Protein AF-Q5WF00-F1 (afdb_monomer_lite)

Structure (mmCIF, N/CA/C/O backbone):
data_AF-Q5WF00-F1
#
_entry.id   AF-Q5WF00-F1
#
loop_
_atom_site.group_PDB
_atom_site.id
_atom_site.type_symbol
_atom_site.label_atom_id
_atom_site.label_alt_id
_atom_site.label_comp_id
_atom_site.label_asym_id
_atom_site.label_entity_id
_atom_site.label_seq_id
_atom_site.pdbx_PDB_ins_code
_atom_site.Cartn_x
_atom_site.Cartn_y
_atom_site.Cartn_z
_atom_site.occupancy
_atom_site.B_iso_or_equiv
_atom_site.auth_seq_id
_atom_site.auth_comp_id
_atom_site.auth_asym_id
_atom_site.auth_atom_id
_atom_site.pdbx_PDB_model_num
ATOM 1 N N . MET A 1 1 ? -43.353 38.497 5.291 1.00 38.28 1 MET A N 1
ATOM 2 C CA . MET A 1 1 ? -43.151 37.949 3.933 1.00 38.28 1 MET A CA 1
ATOM 3 C C . MET A 1 1 ? -41.838 37.177 3.948 1.00 38.28 1 MET A C 1
ATOM 5 O O . MET A 1 1 ? -40.798 37.797 3.818 1.00 38.28 1 MET A O 1
ATOM 9 N N . ASN A 1 2 ? -41.862 35.866 4.212 1.00 37.59 2 ASN A N 1
ATOM 10 C CA . ASN A 1 2 ? -40.640 35.054 4.312 1.00 37.59 2 ASN A CA 1
ATOM 11 C C . ASN A 1 2 ? -40.532 34.157 3.077 1.00 37.59 2 ASN A C 1
ATOM 13 O O . ASN A 1 2 ? -41.247 33.160 2.964 1.00 37.59 2 ASN A O 1
ATOM 17 N N . ALA A 1 3 ? -39.671 34.548 2.138 1.00 40.25 3 ALA A N 1
ATOM 18 C CA . ALA A 1 3 ? -39.330 33.752 0.969 1.00 40.25 3 ALA A CA 1
ATOM 19 C C . ALA A 1 3 ? -38.377 32.618 1.381 1.00 40.25 3 ALA A C 1
ATOM 21 O O . ALA A 1 3 ? -37.304 32.854 1.931 1.00 40.25 3 ALA A O 1
ATOM 22 N N . LYS A 1 4 ? -38.794 31.375 1.131 1.00 39.66 4 LYS A N 1
ATOM 23 C CA . LYS A 1 4 ? -37.969 30.171 1.274 1.00 39.66 4 LYS A CA 1
ATOM 24 C C . LYS A 1 4 ? -36.946 30.138 0.133 1.00 39.66 4 LYS A C 1
ATOM 26 O O . LYS A 1 4 ? -37.348 29.969 -1.017 1.00 39.66 4 LYS A O 1
ATOM 31 N N . HIS A 1 5 ? -35.651 30.241 0.430 1.00 45.66 5 HIS A N 1
ATOM 32 C CA . HIS A 1 5 ? -34.614 29.895 -0.544 1.00 45.66 5 HIS A CA 1
ATOM 33 C C . HIS A 1 5 ? -34.439 28.375 -0.606 1.00 45.66 5 HIS A C 1
ATOM 35 O O . HIS A 1 5 ? -34.170 27.707 0.389 1.00 45.66 5 HIS A O 1
ATOM 41 N N . ARG A 1 6 ? -34.666 27.837 -1.805 1.00 36.66 6 ARG A N 1
ATOM 42 C CA . ARG A 1 6 ? -34.538 26.430 -2.182 1.00 36.66 6 ARG A CA 1
ATOM 43 C C . ARG A 1 6 ? -33.113 26.244 -2.712 1.00 36.66 6 ARG A C 1
ATOM 45 O O . ARG A 1 6 ? -32.780 26.839 -3.730 1.00 36.66 6 ARG A O 1
ATOM 52 N N . VAL A 1 7 ? -32.278 25.464 -2.028 1.00 39.56 7 VAL A N 1
ATOM 53 C CA . VAL A 1 7 ? -30.939 25.102 -2.523 1.00 39.56 7 VAL A CA 1
ATOM 54 C C . VAL A 1 7 ? -31.109 24.006 -3.575 1.00 39.56 7 VAL A C 1
ATOM 56 O O . VAL A 1 7 ? -31.553 22.904 -3.262 1.00 39.56 7 VAL A O 1
ATOM 59 N N . THR A 1 8 ? -30.825 24.324 -4.834 1.00 38.16 8 THR A N 1
ATOM 60 C CA . THR A 1 8 ? -30.781 23.368 -5.947 1.00 38.16 8 THR A CA 1
ATOM 61 C C . THR A 1 8 ? -29.391 22.743 -6.029 1.00 38.16 8 THR A C 1
ATOM 63 O O . THR A 1 8 ? -28.413 23.443 -6.281 1.00 38.16 8 THR A O 1
ATOM 66 N N . SER A 1 9 ? -29.296 21.429 -5.824 1.00 40.06 9 SER A N 1
ATOM 67 C CA . SER A 1 9 ? -28.092 20.639 -6.095 1.00 40.06 9 SER A CA 1
ATOM 68 C C . SER A 1 9 ? -27.953 20.403 -7.602 1.00 40.06 9 SER A C 1
ATOM 70 O O . SER A 1 9 ? -28.834 19.786 -8.203 1.00 40.06 9 SER A O 1
ATOM 72 N N . HIS A 1 10 ? -26.858 20.861 -8.207 1.00 42.59 10 HIS A N 1
ATOM 73 C CA . HIS A 1 10 ? -26.455 20.460 -9.556 1.00 42.59 10 HIS A CA 1
ATOM 74 C C . HIS A 1 10 ? -25.395 19.358 -9.440 1.00 42.59 10 HIS A C 1
ATOM 76 O O . HIS A 1 10 ? -24.399 19.539 -8.745 1.00 42.59 10 HIS A O 1
ATOM 82 N N . CYS A 1 11 ? -25.622 18.218 -10.091 1.00 45.84 11 CYS A N 1
ATOM 83 C CA . CYS A 1 11 ? -24.620 17.166 -10.241 1.00 45.84 11 CYS A CA 1
ATOM 84 C C . CYS A 1 11 ? -24.086 17.209 -11.672 1.00 45.84 11 CYS A C 1
ATOM 86 O O . CYS A 1 11 ? -24.867 17.180 -12.624 1.00 45.84 11 CYS A O 1
ATOM 88 N N . ASP A 1 12 ? -22.765 17.280 -11.808 1.00 50.88 12 ASP A N 1
ATOM 89 C CA . ASP A 1 12 ? -22.088 17.103 -13.088 1.00 50.88 12 ASP A CA 1
ATOM 90 C C . ASP A 1 12 ? -21.779 15.610 -13.274 1.00 50.88 12 ASP A C 1
ATOM 92 O O . ASP A 1 12 ? -20.971 15.017 -12.545 1.00 50.88 12 ASP A O 1
ATOM 96 N N . HIS A 1 13 ? -22.471 14.994 -14.233 1.00 52.62 13 HIS A N 1
ATOM 97 C CA . HIS A 1 13 ? -22.363 13.569 -14.535 1.00 52.62 13 HIS A CA 1
ATOM 98 C C . HIS A 1 13 ? -21.037 13.184 -15.211 1.00 52.62 13 HIS A C 1
ATOM 100 O O . HIS A 1 13 ? -20.658 12.015 -15.139 1.00 52.62 13 HIS A O 1
ATOM 106 N N . GLU A 1 14 ? -20.302 14.127 -15.808 1.00 39.41 14 GLU A N 1
ATOM 107 C CA . GLU A 1 14 ? -19.004 13.859 -16.441 1.00 39.41 14 GLU A CA 1
ATOM 108 C C . GLU A 1 14 ? -17.848 13.932 -15.433 1.00 39.41 14 GLU A C 1
ATOM 110 O O . GLU A 1 14 ? -16.877 13.175 -15.529 1.00 39.41 14 GLU A O 1
ATOM 115 N N . LEU A 1 15 ? -17.970 14.779 -14.405 1.00 46.31 15 LEU A N 1
ATOM 116 C CA . LEU A 1 15 ? -16.941 14.950 -13.370 1.00 46.31 15 LEU A CA 1
ATOM 117 C C . LEU A 1 15 ? -17.161 14.078 -12.123 1.00 46.31 15 LEU A C 1
ATOM 119 O O . LEU A 1 15 ? -16.210 13.817 -11.378 1.00 46.31 15 LEU A O 1
ATOM 123 N N . GLY A 1 16 ? -18.376 13.563 -11.908 1.00 34.16 16 GLY A N 1
ATOM 124 C CA . GLY A 1 16 ? -18.702 12.703 -10.763 1.00 34.16 16 GLY A CA 1
ATOM 125 C C . GLY A 1 16 ? -18.569 13.423 -9.418 1.00 34.16 16 GLY A C 1
ATOM 126 O O . GLY A 1 16 ? -18.180 12.808 -8.426 1.00 34.16 16 GLY A O 1
ATOM 127 N N . ILE A 1 17 ? -18.850 14.728 -9.403 1.00 40.16 17 ILE A N 1
ATOM 128 C CA . ILE A 1 17 ? -18.830 15.585 -8.217 1.00 40.16 17 ILE A CA 1
ATOM 129 C C . ILE A 1 17 ? -20.253 16.114 -8.018 1.00 40.16 17 ILE A C 1
ATOM 131 O O . ILE A 1 17 ? -20.788 16.810 -8.878 1.00 40.16 17 ILE A O 1
ATOM 135 N N . CYS A 1 18 ? -20.861 15.803 -6.873 1.00 41.47 18 CYS A N 1
ATOM 136 C CA . CYS A 1 18 ? -21.992 16.569 -6.353 1.00 41.47 18 CYS A CA 1
ATOM 137 C C . CYS A 1 18 ? -21.452 17.383 -5.169 1.00 41.47 18 CYS A C 1
ATOM 139 O O . CYS A 1 18 ? -21.035 16.820 -4.158 1.00 41.47 18 CYS A O 1
ATOM 141 N N . GLY A 1 19 ? -21.399 18.704 -5.327 1.00 39.69 19 GLY A N 1
ATOM 142 C CA . GLY A 1 19 ? -20.863 19.647 -4.346 1.00 39.69 19 GLY A CA 1
ATOM 143 C C . GLY A 1 19 ? -21.613 20.976 -4.411 1.00 39.69 19 GLY A C 1
ATOM 144 O O . GLY A 1 19 ? -22.168 21.337 -5.443 1.00 39.69 19 GLY A O 1
ATOM 145 N N . ILE A 1 20 ? -21.706 21.651 -3.271 1.00 38.12 20 ILE A N 1
ATOM 146 C CA . ILE A 1 20 ? -22.699 22.681 -2.947 1.00 38.12 20 ILE A CA 1
ATOM 147 C C . ILE A 1 20 ? -22.142 24.089 -3.260 1.00 38.12 20 ILE A C 1
ATOM 149 O O . ILE A 1 20 ? -21.043 24.400 -2.826 1.00 38.12 20 ILE A O 1
ATOM 153 N N . SER A 1 21 ? -22.942 24.895 -3.977 1.00 36.41 21 SER A N 1
ATOM 154 C CA . SER A 1 21 ? -22.893 26.347 -4.298 1.00 36.41 21 SER A CA 1
ATOM 155 C C . SER A 1 21 ? -21.585 27.029 -4.779 1.00 36.41 21 SER A C 1
ATOM 157 O O . SER A 1 21 ? -20.526 26.848 -4.188 1.00 36.41 21 SER A O 1
ATOM 159 N N . PRO A 1 22 ? -21.653 27.931 -5.783 1.00 34.84 22 PRO A N 1
ATOM 160 C CA . PRO A 1 22 ? -20.514 28.412 -6.571 1.00 34.84 22 PRO A CA 1
ATOM 161 C C . PRO A 1 22 ? -19.836 29.680 -6.007 1.00 34.84 22 PRO A C 1
ATOM 163 O O . PRO A 1 22 ? -19.493 30.585 -6.762 1.00 34.84 22 PRO A O 1
ATOM 166 N N . GLU A 1 23 ? -19.634 29.775 -4.691 1.00 40.41 23 GLU A N 1
ATOM 167 C CA . GLU A 1 23 ? -19.125 31.012 -4.057 1.00 40.41 23 GLU A CA 1
ATOM 168 C C . GLU A 1 23 ? -17.646 30.955 -3.622 1.00 40.41 23 GLU A C 1
ATOM 170 O O . GLU A 1 23 ? -17.120 31.928 -3.094 1.00 40.41 23 GLU A O 1
ATOM 175 N N . ALA A 1 24 ? -16.934 29.864 -3.919 1.00 41.00 24 ALA A N 1
ATOM 176 C CA . ALA A 1 24 ? -15.486 29.748 -3.722 1.00 41.00 24 ALA A CA 1
ATOM 177 C C . ALA A 1 24 ? -14.826 29.244 -5.013 1.00 41.00 24 ALA A C 1
ATOM 179 O O . ALA A 1 24 ? -14.519 28.063 -5.148 1.00 41.00 24 ALA A O 1
ATOM 180 N N . ASN A 1 25 ? -14.680 30.129 -6.001 1.00 38.00 25 ASN A N 1
ATOM 181 C CA . ASN A 1 25 ? -14.088 29.801 -7.297 1.00 38.00 25 ASN A CA 1
ATOM 182 C C . ASN A 1 25 ? -12.890 30.725 -7.575 1.00 38.00 25 ASN A C 1
ATOM 184 O O . ASN A 1 25 ? -12.950 31.613 -8.423 1.00 38.00 25 ASN A O 1
ATOM 188 N N . GLU A 1 26 ? -11.786 30.513 -6.852 1.00 44.06 26 GLU A N 1
ATOM 189 C CA . GLU A 1 26 ? -10.476 30.691 -7.482 1.00 44.06 26 GLU A CA 1
ATOM 190 C C . GLU A 1 26 ? -10.370 29.582 -8.535 1.00 44.06 26 GLU A C 1
ATOM 192 O O . GLU A 1 26 ? -10.461 28.398 -8.211 1.00 44.06 26 GLU A O 1
ATOM 197 N N . ALA A 1 27 ? -10.322 29.969 -9.811 1.00 47.03 27 ALA A N 1
ATOM 198 C CA . ALA A 1 27 ? -10.465 29.057 -10.939 1.00 47.03 27 ALA A CA 1
ATOM 199 C C . ALA A 1 27 ? -9.413 27.934 -10.890 1.00 47.03 27 ALA A C 1
ATOM 201 O O . ALA A 1 27 ? -8.232 28.157 -11.154 1.00 47.03 27 ALA A O 1
ATOM 202 N N . LEU A 1 28 ? -9.851 26.715 -10.570 1.00 52.88 28 LEU A N 1
ATOM 203 C CA . LEU A 1 28 ? -9.009 25.524 -10.633 1.00 52.88 28 LEU A CA 1
ATOM 204 C C . LEU A 1 28 ? -8.579 25.280 -12.092 1.00 52.88 28 LEU A C 1
ATOM 206 O O . LEU A 1 28 ? -9.412 25.395 -12.998 1.00 52.88 28 LEU A O 1
ATOM 210 N N . PRO A 1 29 ? -7.310 24.928 -12.361 1.00 50.25 29 PRO A N 1
ATOM 211 C CA . PRO A 1 29 ? -6.845 24.714 -13.726 1.00 50.25 29 PRO A CA 1
ATOM 212 C C . PRO A 1 29 ? -7.574 23.524 -14.374 1.00 50.25 29 PRO A C 1
ATOM 214 O O . PRO A 1 29 ? -7.708 22.455 -13.778 1.00 50.25 29 PRO A O 1
ATOM 217 N N . ALA A 1 30 ? -8.032 23.697 -15.623 1.00 67.88 30 ALA A N 1
ATOM 218 C CA . ALA A 1 30 ? -8.804 22.689 -16.368 1.00 67.88 30 ALA A CA 1
ATOM 219 C C . ALA A 1 30 ? -8.049 21.356 -16.561 1.00 67.88 30 ALA A C 1
ATOM 221 O O . ALA A 1 30 ? -8.656 20.293 -16.714 1.00 67.88 30 ALA A O 1
ATOM 222 N N . LYS A 1 31 ? -6.713 21.402 -16.518 1.00 84.56 31 LYS A N 1
ATOM 223 C CA . LYS A 1 31 ? -5.824 20.243 -16.475 1.00 84.56 31 LYS A CA 1
ATOM 224 C C . LYS A 1 31 ? -5.004 20.311 -15.190 1.00 84.56 31 LYS A C 1
ATOM 226 O O . LYS A 1 31 ? -4.492 21.364 -14.828 1.00 84.56 31 LYS A O 1
ATOM 231 N N . LYS A 1 32 ? -4.887 19.175 -14.504 1.00 91.44 32 LYS A N 1
ATOM 232 C CA . LYS A 1 32 ? -4.069 19.074 -13.295 1.00 91.44 32 LYS A CA 1
ATOM 233 C C . LYS A 1 32 ? -2.585 19.154 -13.676 1.00 91.44 32 LYS A C 1
ATOM 235 O O . LYS A 1 32 ? -2.203 18.367 -14.540 1.00 91.44 32 LYS A O 1
ATOM 240 N N . PRO A 1 33 ? -1.790 20.043 -13.054 1.00 93.50 33 PRO A N 1
ATOM 241 C CA . PRO A 1 33 ? -0.404 20.302 -13.452 1.00 93.50 33 PRO A CA 1
ATOM 242 C C . PRO A 1 33 ? 0.573 19.164 -13.147 1.00 93.50 33 PRO A C 1
ATOM 244 O O . PRO A 1 33 ? 1.670 19.164 -13.696 1.00 93.50 33 PRO A O 1
ATOM 247 N N . LEU A 1 34 ? 0.210 18.230 -12.260 1.00 94.94 34 LEU A N 1
ATOM 248 C CA . LEU A 1 34 ? 1.096 17.155 -11.821 1.00 94.94 34 LEU A CA 1
ATOM 249 C C . LEU A 1 34 ? 0.530 15.753 -12.099 1.00 94.94 34 LEU A C 1
ATOM 251 O O . LEU A 1 34 ? -0.683 15.501 -12.055 1.00 94.94 34 LEU A O 1
ATOM 255 N N . GLU A 1 35 ? 1.432 14.795 -12.269 1.00 94.69 35 GLU A N 1
ATOM 256 C CA . GLU A 1 35 ? 1.141 13.365 -12.276 1.00 94.69 35 GLU A CA 1
ATOM 257 C C . GLU A 1 35 ? 2.054 12.639 -11.283 1.00 94.69 35 GLU A C 1
ATOM 259 O O . GLU A 1 35 ? 3.269 12.808 -11.287 1.00 94.69 35 GLU A O 1
ATOM 264 N N . ILE A 1 36 ? 1.457 11.835 -10.404 1.00 95.81 36 ILE A N 1
ATOM 265 C CA . ILE A 1 36 ? 2.165 11.056 -9.389 1.00 95.81 36 ILE A CA 1
ATOM 266 C C . ILE A 1 36 ? 2.024 9.578 -9.738 1.00 95.81 36 ILE A C 1
ATOM 268 O O . ILE A 1 36 ? 0.921 9.023 -9.719 1.00 95.81 36 ILE A O 1
ATOM 272 N N . TYR A 1 37 ? 3.147 8.928 -10.013 1.00 95.81 37 TYR A N 1
ATOM 273 C CA . TYR A 1 37 ? 3.236 7.486 -10.203 1.00 95.81 37 TYR A CA 1
ATOM 274 C C . TYR A 1 37 ? 3.536 6.838 -8.856 1.00 95.81 37 TYR A C 1
ATOM 276 O O . TYR A 1 37 ? 4.514 7.177 -8.195 1.00 95.81 37 TYR A O 1
ATOM 284 N N . THR A 1 38 ? 2.670 5.924 -8.430 1.00 95.56 38 THR A N 1
ATOM 285 C CA . THR A 1 38 ? 2.759 5.237 -7.138 1.00 95.56 38 THR A CA 1
ATOM 286 C C . THR A 1 38 ? 3.042 3.766 -7.369 1.00 95.56 38 THR A C 1
ATOM 288 O O . THR A 1 38 ? 2.192 3.017 -7.843 1.00 95.56 38 THR A O 1
ATOM 291 N N . PHE A 1 39 ? 4.265 3.365 -7.059 1.00 95.25 39 PHE A N 1
ATOM 292 C CA . PHE A 1 39 ? 4.762 2.014 -7.246 1.00 95.25 39 PHE A CA 1
ATOM 293 C C . PHE A 1 39 ? 4.550 1.221 -5.969 1.00 95.25 39 PHE A C 1
ATOM 295 O O . PHE A 1 39 ? 5.073 1.578 -4.909 1.00 95.25 39 PHE A O 1
ATOM 302 N N . ILE A 1 40 ? 3.768 0.151 -6.066 1.00 93.62 40 ILE A N 1
ATOM 303 C CA . ILE A 1 40 ? 3.382 -0.673 -4.924 1.00 93.62 40 ILE A CA 1
ATOM 304 C C . ILE A 1 40 ? 3.538 -2.163 -5.223 1.00 93.62 40 ILE A C 1
ATOM 306 O O . ILE A 1 40 ? 3.508 -2.597 -6.372 1.00 93.62 40 ILE A O 1
ATOM 310 N N . ASP A 1 41 ? 3.603 -2.954 -4.158 1.00 90.75 41 ASP A N 1
ATOM 311 C CA . ASP A 1 41 ? 3.301 -4.384 -4.183 1.00 90.75 41 ASP A CA 1
ATOM 312 C C . ASP A 1 41 ? 2.024 -4.596 -3.345 1.00 90.75 41 ASP A C 1
ATOM 314 O O . ASP A 1 41 ? 1.977 -4.138 -2.196 1.00 90.75 41 ASP A O 1
ATOM 318 N N . PRO A 1 42 ? 0.972 -5.256 -3.872 1.00 89.81 42 PRO A N 1
ATOM 319 C CA . PRO A 1 42 ? -0.270 -5.484 -3.130 1.00 89.81 42 PRO A CA 1
ATOM 320 C C . PRO A 1 42 ? -0.081 -6.308 -1.848 1.00 89.81 42 PRO A C 1
ATOM 322 O O . PRO A 1 42 ? -0.938 -6.254 -0.967 1.00 89.81 42 PRO A O 1
ATOM 325 N N . LEU A 1 43 ? 1.026 -7.046 -1.727 1.00 87.75 43 LEU A N 1
ATOM 326 C CA . LEU A 1 43 ? 1.393 -7.848 -0.557 1.00 87.75 43 LEU A CA 1
ATOM 327 C C . LEU A 1 43 ? 2.237 -7.071 0.454 1.00 87.75 43 LEU A C 1
ATOM 329 O O . LEU A 1 43 ? 2.481 -7.555 1.558 1.00 87.75 43 LEU A O 1
ATOM 333 N N . CYS A 1 44 ? 2.712 -5.878 0.098 1.00 87.19 44 CYS A N 1
ATOM 334 C CA . CYS A 1 44 ? 3.593 -5.101 0.950 1.00 87.19 44 CYS A CA 1
ATOM 335 C C . CYS A 1 44 ? 2.795 -4.367 2.035 1.00 87.19 44 CYS A C 1
ATOM 337 O O . CYS A 1 44 ? 2.040 -3.432 1.764 1.00 87.19 44 CYS A O 1
ATOM 339 N N . ALA A 1 45 ? 3.015 -4.750 3.294 1.00 87.06 45 ALA A N 1
ATOM 340 C CA . ALA A 1 45 ? 2.388 -4.104 4.444 1.00 87.06 45 ALA A CA 1
ATOM 341 C C . ALA A 1 45 ? 2.800 -2.623 4.602 1.00 87.06 45 ALA A C 1
ATOM 343 O O . ALA A 1 45 ? 2.004 -1.823 5.087 1.00 87.06 45 ALA A O 1
ATOM 344 N N . GLN A 1 46 ? 3.986 -2.222 4.122 1.00 87.31 46 GLN A N 1
ATOM 345 C CA . GLN A 1 46 ? 4.355 -0.800 4.043 1.00 87.31 46 GLN A CA 1
ATOM 346 C C . GLN A 1 46 ? 3.557 -0.056 2.959 1.00 87.31 46 GLN A C 1
ATOM 348 O O . GLN A 1 46 ? 3.210 1.104 3.122 1.00 87.31 46 GLN A O 1
ATOM 353 N N . CYS A 1 47 ? 3.188 -0.706 1.853 1.00 91.56 47 CYS A N 1
ATOM 354 C CA . CYS A 1 47 ? 2.285 -0.087 0.876 1.00 91.56 47 CYS A CA 1
ATOM 355 C C . CYS A 1 47 ? 0.865 0.059 1.448 1.00 91.56 47 CYS A C 1
ATOM 357 O O . CYS A 1 47 ? 0.166 1.025 1.147 1.00 91.56 47 CYS A O 1
ATOM 359 N N . TRP A 1 48 ? 0.429 -0.881 2.294 1.00 91.81 48 TRP A N 1
ATOM 360 C CA . TRP A 1 48 ? -0.828 -0.766 3.040 1.00 91.81 48 TRP A CA 1
ATOM 361 C C . TRP A 1 48 ? -0.803 0.381 4.058 1.00 91.81 48 TRP A C 1
ATOM 363 O O . TRP A 1 48 ? -1.771 1.135 4.150 1.00 91.81 48 TRP A O 1
ATOM 373 N N . SER A 1 49 ? 0.318 0.584 4.759 1.00 91.12 49 SER A N 1
ATOM 374 C CA . SER A 1 49 ? 0.469 1.674 5.731 1.00 91.12 49 SER A CA 1
ATOM 375 C C . SER A 1 49 ? 0.422 3.076 5.117 1.00 91.12 49 SER A C 1
ATOM 377 O O . SER A 1 49 ? 0.183 4.035 5.849 1.00 91.12 49 SER A O 1
ATOM 379 N N . MET A 1 50 ? 0.595 3.206 3.796 1.00 91.81 50 MET A N 1
ATOM 380 C CA . MET A 1 50 ? 0.509 4.480 3.068 1.00 91.81 50 MET A CA 1
ATOM 381 C C . MET A 1 50 ? -0.923 4.957 2.798 1.00 91.81 50 MET A C 1
ATOM 383 O O . MET A 1 50 ? -1.115 6.107 2.399 1.00 91.81 50 MET A O 1
ATOM 387 N N . GLU A 1 51 ? -1.938 4.118 3.023 1.00 94.25 51 GLU A N 1
ATOM 388 C CA . GLU A 1 51 ? -3.340 4.460 2.754 1.00 94.25 51 GLU A CA 1
ATOM 389 C C . GLU A 1 51 ? -3.816 5.777 3.406 1.00 94.25 51 GLU A C 1
ATOM 391 O O . GLU A 1 51 ? -4.481 6.548 2.705 1.00 94.25 51 GLU A O 1
ATOM 396 N N . PRO A 1 52 ? -3.488 6.097 4.679 1.00 94.94 52 PRO A N 1
ATOM 397 C CA . PRO A 1 52 ? -3.861 7.372 5.293 1.00 94.94 52 PRO A CA 1
ATOM 398 C C . PRO A 1 52 ? -3.217 8.577 4.598 1.00 94.94 52 PRO A C 1
ATOM 400 O O . PRO A 1 52 ? -3.897 9.567 4.332 1.00 94.94 52 PRO A O 1
ATOM 403 N N . ILE A 1 53 ? -1.922 8.483 4.270 1.00 94.56 53 ILE A N 1
ATOM 404 C CA . ILE A 1 53 ? -1.157 9.561 3.623 1.00 94.56 53 ILE A CA 1
ATOM 405 C C . ILE A 1 53 ? -1.722 9.834 2.230 1.00 94.56 53 ILE A C 1
ATOM 407 O O . ILE A 1 53 ? -2.026 10.978 1.905 1.00 94.56 53 ILE A O 1
ATOM 411 N N . LEU A 1 54 ? -1.936 8.785 1.431 1.00 94.94 54 LEU A N 1
ATOM 412 C CA . LEU A 1 54 ? -2.508 8.901 0.089 1.00 94.94 54 LEU A CA 1
ATOM 413 C C . LEU A 1 54 ? -3.918 9.501 0.106 1.00 94.94 54 LEU A C 1
ATOM 415 O O . LEU A 1 54 ? -4.247 10.327 -0.748 1.00 94.94 54 LEU A O 1
ATOM 419 N N . LYS A 1 55 ? -4.752 9.120 1.084 1.00 95.75 55 LYS A N 1
ATOM 420 C CA . LYS A 1 55 ? -6.089 9.709 1.251 1.00 95.75 55 LYS A CA 1
ATOM 421 C C . LYS A 1 55 ? -6.009 11.183 1.613 1.00 95.75 55 LYS A C 1
ATOM 423 O O . LYS A 1 55 ? -6.679 11.973 0.957 1.00 95.75 55 LYS A O 1
ATOM 428 N N . LYS A 1 56 ? -5.183 11.561 2.593 1.00 96.88 56 LYS A N 1
ATOM 429 C CA . LYS A 1 56 ? -5.014 12.968 2.983 1.00 96.88 56 LYS A CA 1
ATOM 430 C C . LYS A 1 56 ? -4.481 13.803 1.825 1.00 96.88 56 LYS A C 1
ATOM 432 O O . LYS A 1 56 ? -5.070 14.829 1.512 1.00 96.88 56 LYS A O 1
ATOM 437 N N . LEU A 1 57 ? -3.458 13.316 1.119 1.00 96.62 57 LEU A N 1
ATOM 438 C CA . LEU A 1 57 ? -2.885 14.000 -0.041 1.00 96.62 57 LEU A CA 1
ATOM 439 C C . LEU A 1 57 ? -3.951 14.237 -1.118 1.00 96.62 57 LEU A C 1
ATOM 441 O O . LEU A 1 57 ? -4.069 15.337 -1.647 1.00 96.62 57 LEU A 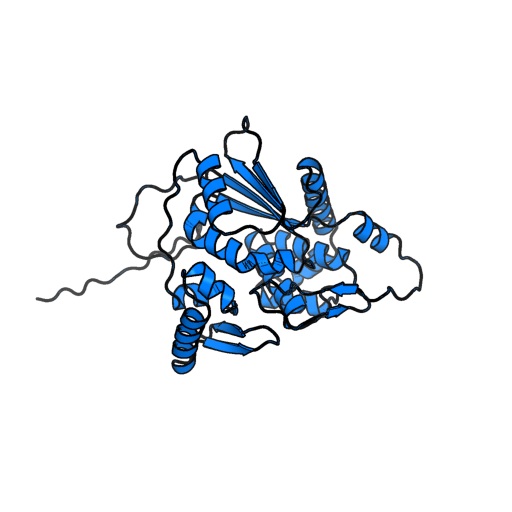O 1
ATOM 445 N N . LYS A 1 58 ? -4.774 13.225 -1.415 1.00 96.00 58 LYS A N 1
ATOM 446 C CA . LYS A 1 58 ? -5.866 13.338 -2.390 1.00 96.00 58 LYS A CA 1
ATOM 447 C C . LYS A 1 58 ? -6.989 14.269 -1.924 1.00 96.00 58 LYS A C 1
ATOM 449 O O . LYS A 1 58 ? -7.552 14.970 -2.758 1.00 96.00 58 LYS A O 1
ATOM 454 N N . VAL A 1 59 ? -7.329 14.261 -0.636 1.00 96.19 59 VAL A N 1
ATOM 455 C CA . VAL A 1 59 ? -8.365 15.133 -0.062 1.00 96.19 59 VAL A CA 1
ATOM 456 C C . VAL A 1 59 ? -7.911 16.591 -0.062 1.00 96.19 59 VAL A C 1
ATOM 458 O O . VAL A 1 59 ? -8.655 17.441 -0.533 1.00 96.19 59 VAL A O 1
ATOM 461 N N . GLU A 1 60 ? -6.698 16.878 0.410 1.00 97.25 60 GLU A N 1
ATOM 462 C CA . GLU A 1 60 ? -6.196 18.251 0.539 1.00 97.25 60 GLU A CA 1
ATOM 463 C C . GLU A 1 60 ? -5.699 18.826 -0.794 1.00 97.25 60 GLU A C 1
ATOM 465 O O . GLU A 1 60 ? -5.965 19.983 -1.097 1.00 97.25 60 GLU A O 1
ATOM 470 N N . TYR A 1 61 ? -5.015 18.031 -1.618 1.00 97.62 61 TYR A N 1
ATOM 471 C CA . TYR A 1 61 ? -4.260 18.525 -2.779 1.00 97.62 61 TYR A CA 1
ATOM 472 C C . TYR A 1 61 ? -4.579 17.793 -4.081 1.00 97.62 61 TYR A C 1
ATOM 474 O O . TYR A 1 61 ? -3.993 18.080 -5.124 1.00 97.62 61 TYR A O 1
ATOM 482 N N . GLY A 1 62 ? -5.534 16.858 -4.068 1.00 96.00 62 GLY A N 1
ATOM 483 C CA . GLY A 1 62 ? -5.857 16.038 -5.234 1.00 96.00 62 GLY A CA 1
ATOM 484 C C . GLY A 1 62 ? -6.349 16.829 -6.442 1.00 96.00 62 GLY A C 1
ATOM 485 O O . GLY A 1 62 ? -6.437 16.257 -7.522 1.00 96.00 62 GLY A O 1
ATOM 486 N N . HIS A 1 63 ? -6.658 18.116 -6.306 1.00 95.19 63 HIS A N 1
ATOM 487 C CA . HIS A 1 63 ? -6.970 18.999 -7.426 1.00 95.19 63 HIS A CA 1
ATOM 488 C C . HIS A 1 63 ? -5.728 19.418 -8.239 1.00 95.19 63 HIS A C 1
ATOM 490 O O . HIS A 1 63 ? -5.884 19.748 -9.410 1.00 95.19 63 HIS A O 1
ATOM 496 N N . TYR A 1 64 ? -4.511 19.292 -7.696 1.00 96.44 64 TYR A N 1
ATOM 497 C CA . TYR A 1 64 ? -3.259 19.571 -8.414 1.00 96.44 64 TYR A CA 1
ATOM 498 C C . TYR A 1 64 ? -2.691 18.375 -9.181 1.00 96.44 64 TYR A C 1
ATOM 500 O O . TYR A 1 64 ? -1.897 18.568 -10.098 1.00 96.44 64 TYR A O 1
ATOM 508 N N . PHE A 1 65 ? -3.083 17.140 -8.848 1.00 95.75 65 PHE A N 1
ATOM 509 C CA . PHE A 1 65 ? -2.458 15.956 -9.441 1.00 95.75 65 PHE A CA 1
ATOM 510 C C . PHE A 1 65 ? -3.414 14.832 -9.846 1.00 95.75 65 PHE A C 1
ATOM 512 O O . PHE A 1 65 ? -4.531 14.664 -9.333 1.00 95.75 65 PHE A O 1
ATOM 519 N N . ARG A 1 66 ? -2.940 13.993 -10.767 1.00 94.50 66 ARG A N 1
ATOM 520 C CA . ARG A 1 66 ? -3.468 12.642 -11.004 1.00 94.50 66 ARG A CA 1
ATOM 521 C C . ARG A 1 66 ? -2.557 11.627 -10.320 1.00 94.50 66 ARG A C 1
ATOM 523 O O . ARG A 1 66 ? -1.350 11.808 -10.313 1.00 94.50 66 ARG A O 1
ATOM 530 N N . ILE A 1 67 ? -3.135 10.569 -9.754 1.00 94.56 67 ILE A N 1
ATOM 531 C CA . ILE A 1 67 ? -2.374 9.433 -9.220 1.00 94.56 67 ILE A CA 1
ATOM 532 C C . ILE A 1 67 ? -2.557 8.253 -10.165 1.00 94.56 67 ILE A C 1
ATOM 534 O O . ILE A 1 67 ? -3.697 7.903 -10.487 1.00 94.56 67 ILE A O 1
ATOM 538 N N . ARG A 1 68 ? -1.450 7.627 -10.560 1.00 94.75 68 ARG A N 1
ATOM 539 C CA . ARG A 1 68 ? -1.431 6.305 -11.191 1.00 94.75 68 ARG A CA 1
ATOM 540 C C . ARG A 1 68 ? -0.825 5.293 -10.240 1.00 94.75 68 ARG A C 1
ATOM 542 O O . ARG A 1 68 ? 0.161 5.588 -9.571 1.00 94.75 68 ARG A O 1
ATOM 549 N N . VAL A 1 69 ? -1.413 4.107 -10.178 1.00 94.94 69 VAL A N 1
ATOM 550 C CA . VAL A 1 69 ? -0.914 3.009 -9.348 1.00 94.94 69 VAL A CA 1
ATOM 551 C C . VAL A 1 69 ? -0.282 1.970 -10.256 1.00 94.94 69 VAL A C 1
ATOM 553 O O . VAL A 1 69 ? -0.958 1.404 -11.111 1.00 94.94 69 VAL A O 1
ATOM 556 N N . LEU A 1 70 ? 1.011 1.738 -10.064 1.00 96.06 70 LEU A N 1
ATOM 557 C CA . LEU A 1 70 ? 1.787 0.755 -10.800 1.00 96.06 70 LEU A CA 1
ATOM 558 C C . LEU A 1 70 ? 2.220 -0.365 -9.857 1.00 96.06 70 LEU A C 1
ATOM 560 O O . LEU A 1 70 ? 2.603 -0.140 -8.707 1.00 96.06 70 LEU A O 1
ATOM 564 N N . LEU A 1 71 ? 2.146 -1.593 -10.349 1.00 94.06 71 LEU A N 1
ATOM 565 C CA . LEU A 1 71 ? 2.541 -2.795 -9.639 1.00 94.06 71 LEU A CA 1
ATOM 566 C C . LEU A 1 71 ? 4.016 -3.076 -9.909 1.00 94.06 71 LEU A C 1
ATOM 568 O O . LEU A 1 71 ? 4.378 -3.706 -10.900 1.00 94.06 71 LEU A O 1
ATOM 572 N N . ALA A 1 72 ? 4.862 -2.644 -8.981 1.00 84.00 72 ALA A N 1
ATOM 573 C CA . ALA A 1 72 ? 6.293 -2.913 -8.990 1.00 84.00 72 ALA A CA 1
ATOM 574 C C . ALA A 1 72 ? 6.568 -4.257 -8.302 1.00 84.00 72 ALA A C 1
ATOM 576 O O . ALA A 1 72 ? 7.081 -4.330 -7.185 1.00 84.00 72 ALA A O 1
ATOM 577 N N . GLY A 1 73 ? 6.168 -5.353 -8.950 1.00 70.12 73 GLY A N 1
ATOM 578 C CA . GLY A 1 73 ? 6.556 -6.688 -8.507 1.00 70.12 73 GLY A CA 1
ATOM 579 C C . GLY A 1 73 ? 7.879 -7.113 -9.124 1.00 70.12 73 GLY A C 1
ATOM 580 O O . GLY A 1 73 ? 8.192 -6.809 -10.274 1.00 70.12 73 GLY A O 1
ATOM 581 N N . LYS A 1 74 ? 8.674 -7.864 -8.359 1.00 65.25 74 LYS A N 1
ATOM 582 C CA . LYS A 1 74 ? 9.919 -8.435 -8.877 1.00 65.25 74 LYS A CA 1
ATOM 583 C C . LYS A 1 74 ? 9.568 -9.478 -9.935 1.00 65.25 74 LYS A C 1
ATOM 585 O O . LYS A 1 74 ? 9.068 -10.546 -9.582 1.00 65.25 74 LYS A O 1
ATOM 590 N N . LEU A 1 75 ? 9.902 -9.204 -11.200 1.00 55.72 75 LEU A N 1
ATOM 591 C CA . LEU A 1 75 ? 9.762 -10.146 -12.321 1.00 55.72 75 LEU A CA 1
ATOM 592 C C . LEU A 1 75 ? 10.241 -11.554 -11.960 1.00 55.72 75 LEU A C 1
ATOM 594 O O . LEU A 1 75 ? 9.598 -12.529 -12.314 1.00 55.72 75 LEU A O 1
ATOM 598 N N . ASN A 1 76 ? 11.317 -11.676 -11.181 1.00 54.22 76 ASN A N 1
ATOM 599 C CA . ASN A 1 76 ? 11.853 -12.970 -10.753 1.00 54.22 76 ASN A CA 1
ATOM 600 C C . ASN A 1 76 ? 10.835 -13.802 -9.948 1.00 54.22 76 ASN A C 1
ATOM 602 O O . ASN A 1 76 ? 10.766 -15.018 -10.112 1.00 54.22 76 ASN A O 1
ATOM 606 N N . VAL A 1 77 ? 10.019 -13.156 -9.106 1.00 62.56 77 VAL A N 1
ATOM 607 C CA . VAL A 1 77 ? 8.955 -13.813 -8.326 1.00 62.56 77 VAL A CA 1
ATOM 608 C C . VAL A 1 77 ? 7.811 -14.255 -9.241 1.00 62.56 77 VAL A C 1
ATOM 610 O O . VAL A 1 77 ? 7.225 -15.319 -9.035 1.00 62.56 77 VAL A O 1
ATOM 613 N N . TRP A 1 78 ? 7.503 -13.468 -10.271 1.00 64.06 78 TRP A N 1
ATOM 614 C CA . TRP A 1 78 ? 6.452 -13.783 -11.238 1.00 64.06 78 TRP A CA 1
ATOM 615 C C . TRP A 1 78 ? 6.878 -14.863 -12.240 1.00 64.06 78 TRP A C 1
ATOM 617 O O . TRP A 1 78 ? 6.149 -15.831 -12.429 1.00 64.06 78 TRP A O 1
ATOM 627 N N . ASN A 1 79 ? 8.093 -14.790 -12.779 1.00 47.84 79 ASN A N 1
ATOM 628 C CA . ASN A 1 79 ? 8.650 -15.767 -13.720 1.00 47.84 79 ASN A CA 1
ATOM 629 C C . ASN A 1 79 ? 8.819 -17.152 -13.075 1.00 47.84 79 ASN A C 1
ATOM 631 O O . ASN A 1 79 ? 8.570 -18.176 -13.713 1.00 47.84 79 ASN A O 1
ATOM 635 N N . ALA A 1 80 ? 9.155 -17.209 -11.780 1.00 52.44 80 ALA A N 1
ATOM 636 C CA . ALA A 1 80 ? 9.151 -18.463 -11.023 1.00 52.44 80 ALA A CA 1
ATOM 637 C C . ALA A 1 80 ? 7.747 -19.100 -10.933 1.00 52.44 80 ALA A C 1
ATOM 639 O O . ALA A 1 80 ? 7.630 -20.309 -10.728 1.00 52.44 80 ALA A O 1
ATOM 640 N N . CYS A 1 81 ? 6.674 -18.312 -11.089 1.00 51.38 81 CYS A N 1
ATOM 641 C CA . CYS A 1 81 ? 5.306 -18.824 -11.129 1.00 51.38 81 CYS A CA 1
ATOM 642 C C . CYS A 1 81 ? 4.931 -19.425 -12.491 1.00 51.38 81 CYS A C 1
ATOM 644 O O . CYS A 1 81 ? 4.183 -20.400 -12.498 1.00 51.38 81 CYS A O 1
ATOM 646 N N . GLU A 1 82 ? 5.449 -18.905 -13.609 1.00 48.81 82 GLU A N 1
ATOM 647 C CA . GLU A 1 82 ? 5.141 -19.423 -14.955 1.00 48.81 82 GLU A CA 1
ATOM 648 C C . GLU A 1 82 ? 5.887 -20.724 -15.291 1.00 48.81 82 GLU A C 1
ATOM 650 O O . GLU A 1 82 ? 5.346 -21.598 -15.968 1.00 48.81 82 GLU A O 1
ATOM 655 N N . ALA A 1 83 ? 7.098 -20.920 -14.760 1.00 49.56 83 ALA A N 1
ATOM 656 C CA . ALA A 1 83 ? 7.893 -22.132 -14.999 1.00 49.56 83 ALA A CA 1
ATOM 657 C C . ALA A 1 83 ? 7.356 -23.399 -14.283 1.00 49.56 83 ALA A C 1
ATOM 659 O O . ALA A 1 83 ? 7.854 -24.508 -14.495 1.00 49.56 83 ALA A O 1
ATOM 660 N N . GLY A 1 84 ? 6.329 -23.266 -13.435 1.00 41.91 84 GLY A N 1
ATOM 661 C CA . GLY A 1 84 ? 5.818 -24.302 -12.534 1.00 41.91 84 GLY A CA 1
ATOM 662 C C . GLY A 1 84 ? 4.904 -25.354 -13.174 1.00 41.91 84 GLY A C 1
ATOM 663 O O . GLY A 1 84 ? 3.788 -25.552 -12.708 1.00 41.91 84 GLY A O 1
ATOM 664 N N . LYS A 1 85 ? 5.383 -26.086 -14.189 1.00 44.00 85 LYS A N 1
ATOM 665 C CA . LYS A 1 85 ? 4.759 -27.333 -14.695 1.00 44.00 85 LYS A CA 1
ATOM 666 C C . LYS A 1 85 ? 5.043 -28.571 -13.816 1.00 44.00 85 LYS A C 1
ATOM 668 O O . LYS A 1 85 ? 4.821 -29.699 -14.250 1.00 44.00 85 LYS A O 1
ATOM 673 N N . ALA A 1 86 ? 5.537 -28.400 -12.589 1.00 40.94 86 ALA A N 1
ATOM 674 C CA . ALA A 1 86 ? 5.956 -29.504 -11.724 1.00 40.94 86 ALA A CA 1
ATOM 675 C C . ALA A 1 86 ? 5.092 -29.598 -10.455 1.00 40.94 86 ALA A C 1
ATOM 677 O O . ALA A 1 86 ? 4.865 -28.599 -9.781 1.00 40.94 86 ALA A O 1
ATOM 678 N N . LYS A 1 87 ? 4.642 -30.822 -10.138 1.00 46.34 87 LYS A N 1
ATOM 679 C CA . LYS A 1 87 ? 3.783 -31.257 -9.014 1.00 46.34 87 LYS A CA 1
ATOM 680 C C . LYS A 1 87 ? 4.365 -31.012 -7.598 1.00 46.34 87 LYS A C 1
ATOM 682 O O . LYS A 1 87 ? 4.287 -31.892 -6.746 1.00 46.34 87 LYS A O 1
ATOM 687 N N . TYR A 1 88 ? 4.947 -29.851 -7.322 1.00 50.78 88 TYR A N 1
ATOM 688 C CA . TYR A 1 88 ? 5.445 -29.492 -5.993 1.00 50.78 88 TYR A CA 1
ATOM 689 C C . TYR A 1 88 ? 4.526 -28.458 -5.342 1.00 50.78 88 TYR A C 1
ATOM 691 O O . TYR A 1 88 ? 4.268 -27.399 -5.911 1.00 50.78 88 TYR A O 1
ATOM 699 N N . THR A 1 89 ? 4.046 -28.759 -4.133 1.00 59.19 89 THR A N 1
ATOM 700 C CA . THR A 1 89 ? 3.366 -27.789 -3.264 1.00 59.19 89 THR A CA 1
ATOM 701 C C . THR A 1 89 ? 4.306 -26.617 -2.994 1.00 59.19 89 THR A C 1
ATOM 703 O O . THR A 1 89 ? 5.411 -26.816 -2.480 1.00 59.19 89 THR A O 1
ATOM 706 N N . ARG A 1 90 ? 3.890 -25.398 -3.350 1.00 66.00 90 ARG A N 1
ATOM 707 C CA . ARG A 1 90 ? 4.685 -24.187 -3.109 1.00 66.00 90 ARG A CA 1
ATOM 708 C C . ARG A 1 90 ? 4.795 -23.952 -1.594 1.00 66.00 90 ARG A C 1
ATOM 710 O O . ARG A 1 90 ? 3.793 -24.110 -0.895 1.00 66.00 90 ARG A O 1
ATOM 717 N N . PRO A 1 91 ? 5.971 -23.563 -1.064 1.00 70.69 91 PRO A N 1
ATOM 718 C CA . PRO A 1 91 ? 6.071 -23.172 0.337 1.00 70.69 91 PRO A CA 1
ATOM 719 C C . PRO A 1 91 ? 5.105 -22.018 0.645 1.00 70.69 91 PRO A C 1
ATOM 721 O O . PRO A 1 91 ? 4.840 -21.187 -0.231 1.00 70.69 91 PRO A O 1
ATOM 724 N N . PRO A 1 92 ? 4.581 -21.942 1.878 1.00 78.31 92 PRO A N 1
ATOM 725 C CA . PRO A 1 92 ? 3.676 -20.870 2.249 1.00 78.31 92 PRO A CA 1
ATOM 726 C C . PRO A 1 92 ? 4.382 -19.515 2.156 1.00 78.31 92 PRO A C 1
ATOM 728 O O . PRO A 1 92 ? 5.540 -19.372 2.555 1.00 78.31 92 PRO A O 1
ATOM 731 N N . VAL A 1 93 ? 3.658 -18.513 1.668 1.00 80.69 93 VAL A N 1
ATOM 732 C CA . VAL A 1 93 ? 4.109 -17.121 1.674 1.00 80.69 93 VAL A CA 1
ATOM 733 C C . VAL A 1 93 ? 3.693 -16.493 2.996 1.00 80.69 93 VAL A C 1
ATOM 735 O O . VAL A 1 93 ? 2.536 -16.598 3.406 1.00 80.69 93 VAL A O 1
ATOM 738 N N . TRP A 1 94 ? 4.644 -15.846 3.662 1.00 79.94 94 TRP A N 1
ATOM 739 C CA . TRP A 1 94 ? 4.391 -15.081 4.875 1.00 79.94 94 TRP A CA 1
ATOM 740 C C . TRP A 1 94 ? 4.303 -13.601 4.535 1.00 79.94 94 TRP A C 1
ATOM 742 O O . TRP A 1 94 ? 5.276 -13.022 4.052 1.00 79.94 94 TRP A O 1
ATOM 752 N N . VAL A 1 95 ? 3.154 -12.994 4.814 1.00 80.12 95 VAL A N 1
ATOM 753 C CA . VAL A 1 95 ? 2.993 -11.539 4.777 1.00 80.12 95 VAL A CA 1
ATOM 754 C C . VAL A 1 95 ? 3.076 -11.049 6.214 1.00 80.12 95 VAL A C 1
ATOM 756 O O . VAL A 1 95 ? 2.203 -11.351 7.030 1.00 80.12 95 VAL A O 1
ATOM 759 N N . LYS A 1 96 ? 4.169 -10.351 6.524 1.00 78.50 96 LYS A N 1
ATOM 760 C CA . LYS A 1 96 ? 4.413 -9.789 7.852 1.00 78.50 96 LYS A CA 1
ATOM 761 C C . LYS A 1 96 ? 3.835 -8.388 7.949 1.00 78.50 96 LYS A C 1
ATOM 763 O O . LYS A 1 96 ? 3.942 -7.609 7.000 1.00 78.50 96 LYS A O 1
ATOM 768 N N . GLY A 1 97 ? 3.254 -8.079 9.102 1.00 72.12 97 GLY A N 1
ATOM 769 C CA . GLY A 1 97 ? 2.833 -6.720 9.422 1.00 72.12 97 GLY A CA 1
ATOM 770 C C . GLY A 1 97 ? 4.014 -5.757 9.572 1.00 72.12 97 GLY A C 1
ATOM 771 O O . GLY A 1 97 ? 5.180 -6.153 9.608 1.00 72.12 97 GLY A O 1
ATOM 772 N N . VAL A 1 98 ? 3.698 -4.470 9.695 1.00 72.50 98 VAL A N 1
ATOM 773 C CA . VAL A 1 98 ? 4.665 -3.429 10.060 1.00 72.50 98 VAL A CA 1
ATOM 774 C C . VAL A 1 98 ? 4.295 -2.952 11.457 1.00 72.50 98 VAL A C 1
ATOM 776 O O . VAL A 1 98 ? 3.253 -2.329 11.634 1.00 72.50 98 VAL A O 1
ATOM 779 N N . SER A 1 99 ? 5.135 -3.244 12.450 1.00 66.94 99 SER A N 1
ATOM 780 C CA . SER A 1 99 ? 4.861 -2.910 13.856 1.00 66.94 99 SER A CA 1
ATOM 781 C C . SER A 1 99 ? 4.714 -1.408 14.113 1.00 66.94 99 SER A C 1
ATOM 783 O O . SER A 1 99 ? 4.010 -1.016 15.035 1.00 66.94 99 SER A O 1
ATOM 785 N N . SER A 1 100 ? 5.349 -0.567 13.294 1.00 70.69 100 SER A N 1
ATOM 786 C CA . SER A 1 100 ? 5.243 0.894 13.353 1.00 70.69 100 SER A CA 1
ATOM 787 C C . SER A 1 100 ? 4.067 1.469 12.555 1.00 70.69 100 SER A C 1
ATOM 789 O O . SER A 1 100 ? 3.900 2.687 12.510 1.00 70.69 100 SER A O 1
ATOM 791 N N . SER A 1 101 ? 3.262 0.633 11.889 1.00 71.69 101 SER A N 1
ATOM 792 C CA . SER A 1 101 ? 2.115 1.108 11.121 1.00 71.69 101 SER A CA 1
ATOM 793 C C . SER A 1 101 ? 0.902 1.341 12.014 1.00 71.69 101 SER A C 1
ATOM 795 O O . SER A 1 101 ? 0.488 0.460 12.758 1.00 71.69 101 SER A O 1
ATOM 797 N N . ASN A 1 102 ? 0.268 2.502 11.848 1.00 78.06 102 ASN A N 1
ATOM 798 C CA . ASN A 1 102 ? -1.029 2.796 12.461 1.00 78.06 102 ASN A CA 1
ATOM 799 C C . ASN A 1 102 ? -2.210 2.160 11.702 1.00 78.06 102 ASN A C 1
ATOM 801 O O . ASN A 1 102 ? -3.352 2.274 12.146 1.00 78.06 102 ASN A O 1
ATOM 805 N N . MET A 1 103 ? -1.976 1.538 10.540 1.00 87.06 103 MET A N 1
ATOM 806 C CA . MET A 1 103 ? -3.043 0.884 9.786 1.00 87.06 103 MET A CA 1
ATOM 807 C C . MET A 1 103 ? -3.378 -0.469 10.408 1.00 87.06 103 MET A C 1
ATOM 809 O O . MET A 1 103 ? -2.469 -1.286 10.577 1.00 87.06 103 MET A O 1
ATOM 813 N N . PRO A 1 104 ? -4.664 -0.759 10.677 1.00 80.75 104 PRO A N 1
ATOM 814 C CA . PRO A 1 104 ? -5.031 -2.058 11.195 1.00 80.75 104 PRO A CA 1
ATOM 815 C C . PRO A 1 104 ? -4.695 -3.179 10.222 1.00 80.75 104 PRO A C 1
ATOM 817 O O . PRO A 1 104 ? -4.863 -3.067 9.003 1.00 80.75 104 PRO A O 1
ATOM 820 N N . TYR A 1 105 ? -4.222 -4.271 10.801 1.00 79.56 105 TYR A N 1
ATOM 821 C CA . TYR A 1 105 ? -3.999 -5.551 10.155 1.00 79.56 105 TYR A CA 1
ATOM 822 C C . TYR A 1 105 ? -4.322 -6.643 11.174 1.00 79.56 105 TYR A C 1
ATOM 824 O O . TYR A 1 105 ? -4.272 -6.421 12.384 1.00 79.56 105 TYR A O 1
ATOM 832 N N . ALA A 1 106 ? -4.688 -7.825 10.699 1.00 81.19 106 ALA A N 1
ATOM 833 C CA . ALA A 1 106 ? -5.135 -8.920 11.552 1.00 81.19 106 ALA A CA 1
ATOM 834 C C . ALA A 1 106 ? -3.979 -9.742 12.156 1.00 81.19 106 ALA A C 1
ATOM 836 O O . ALA A 1 106 ? -4.216 -10.860 12.600 1.00 81.19 106 ALA A O 1
ATOM 837 N N . GLY A 1 107 ? -2.736 -9.254 12.096 1.00 80.81 107 GLY A N 1
ATOM 838 C CA . GLY A 1 107 ? -1.522 -10.001 12.443 1.00 80.81 107 GLY A CA 1
ATOM 839 C C . GLY A 1 107 ? -0.840 -10.655 11.236 1.00 80.81 107 GLY A C 1
ATOM 840 O O . GLY A 1 107 ? -1.287 -10.508 10.096 1.00 80.81 107 GLY A O 1
ATOM 841 N N . ASP A 1 108 ? 0.238 -11.401 11.487 1.00 83.62 108 ASP A N 1
ATOM 842 C CA . ASP A 1 108 ? 0.975 -12.121 10.442 1.00 83.62 108 ASP A CA 1
ATOM 843 C C . ASP A 1 108 ? 0.067 -13.114 9.694 1.00 83.62 108 ASP A C 1
ATOM 845 O O . ASP A 1 108 ? -0.818 -13.765 10.273 1.00 83.62 108 ASP A O 1
ATOM 849 N N . ILE A 1 109 ? 0.288 -13.218 8.381 1.00 85.69 109 ILE A N 1
ATOM 850 C CA . ILE A 1 109 ? -0.557 -13.980 7.459 1.00 85.69 109 ILE A CA 1
ATOM 851 C C . ILE A 1 109 ? 0.271 -15.092 6.833 1.00 85.69 109 ILE A C 1
ATOM 853 O O . ILE A 1 109 ? 1.306 -14.839 6.214 1.00 85.69 109 ILE A O 1
ATOM 857 N N . LYS A 1 110 ? -0.221 -16.326 6.948 1.00 88.31 110 LYS A N 1
ATOM 858 C CA . LYS A 1 110 ? 0.347 -17.499 6.285 1.00 88.31 110 LYS A CA 1
ATOM 859 C C . LYS A 1 110 ? -0.550 -17.908 5.121 1.00 88.31 110 LYS A C 1
ATOM 861 O O . LYS A 1 110 ? -1.649 -18.411 5.338 1.00 88.31 110 LYS A O 1
ATOM 866 N N . LEU A 1 111 ? -0.070 -17.730 3.895 1.00 86.12 111 LEU A N 1
ATOM 867 C CA . LEU A 1 111 ? -0.810 -18.058 2.677 1.00 86.12 111 LEU A CA 1
ATOM 868 C C . LEU A 1 111 ? -0.267 -19.351 2.067 1.00 86.12 111 LEU A C 1
ATOM 870 O O . LEU A 1 111 ? 0.899 -19.416 1.681 1.00 86.12 111 LEU A O 1
ATOM 874 N N . SER A 1 112 ? -1.116 -20.373 1.976 1.00 84.75 112 SER A N 1
ATOM 875 C CA . SER A 1 112 ? -0.802 -21.640 1.294 1.00 84.75 112 SER A CA 1
ATOM 876 C C . SER A 1 112 ? -1.309 -21.593 -0.148 1.00 84.75 112 SER A C 1
ATOM 878 O O . SER A 1 112 ? -2.300 -20.910 -0.410 1.00 84.75 112 SER A O 1
ATOM 880 N N . ASP A 1 113 ? -0.625 -22.273 -1.075 1.00 84.06 113 ASP A N 1
ATOM 881 C CA . ASP A 1 113 ? -0.952 -22.285 -2.515 1.00 84.06 113 ASP A CA 1
ATOM 882 C C . ASP A 1 113 ? -1.130 -20.875 -3.108 1.00 84.06 113 ASP A C 1
ATOM 884 O O . ASP A 1 113 ? -2.060 -20.571 -3.853 1.00 84.06 113 ASP A O 1
ATOM 888 N N . PHE A 1 114 ? -0.245 -19.960 -2.712 1.00 85.06 114 PHE A N 1
ATOM 889 C CA . PHE A 1 114 ? -0.328 -18.552 -3.077 1.00 85.06 114 PHE A CA 1
ATOM 890 C C . PHE A 1 114 ? 0.398 -18.265 -4.394 1.00 85.06 114 PHE A C 1
ATOM 892 O O . PHE A 1 114 ? 1.579 -18.590 -4.514 1.00 85.06 114 PHE A O 1
ATOM 899 N N . HIS A 1 115 ? -0.267 -17.626 -5.363 1.00 86.69 115 HIS A N 1
ATOM 900 C CA . HIS A 1 115 ? 0.288 -17.248 -6.675 1.00 86.69 115 HIS A CA 1
ATOM 901 C C . HIS A 1 115 ? 0.383 -15.718 -6.853 1.00 86.69 115 HIS A C 1
ATOM 903 O O . HIS A 1 115 ? -0.540 -15.133 -7.420 1.00 86.69 115 HIS A O 1
ATOM 909 N N . PRO A 1 116 ? 1.486 -15.055 -6.440 1.00 85.56 116 PRO A N 1
ATOM 910 C CA . PRO A 1 116 ? 1.604 -13.590 -6.458 1.00 85.56 116 PRO A CA 1
ATOM 911 C C . PRO A 1 116 ? 1.253 -12.951 -7.805 1.00 85.56 116 PRO A C 1
ATOM 913 O O . PRO A 1 116 ? 0.533 -11.959 -7.853 1.00 85.56 116 PRO A O 1
ATOM 916 N N . TYR A 1 117 ? 1.690 -13.576 -8.902 1.00 88.69 117 TYR A N 1
ATOM 917 C CA . TYR A 1 117 ? 1.395 -13.118 -10.259 1.00 88.69 117 TYR A CA 1
ATOM 918 C C . TYR A 1 117 ? -0.114 -13.021 -10.540 1.00 88.69 117 TYR A C 1
ATOM 920 O O . TYR A 1 117 ? -0.569 -12.049 -11.131 1.00 88.69 117 TYR A O 1
ATOM 928 N N . LYS A 1 118 ? -0.917 -13.973 -10.042 1.00 92.75 118 LYS A N 1
ATOM 929 C CA . LYS A 1 118 ? -2.377 -13.970 -10.224 1.00 92.75 118 LYS A CA 1
ATOM 930 C C . LYS A 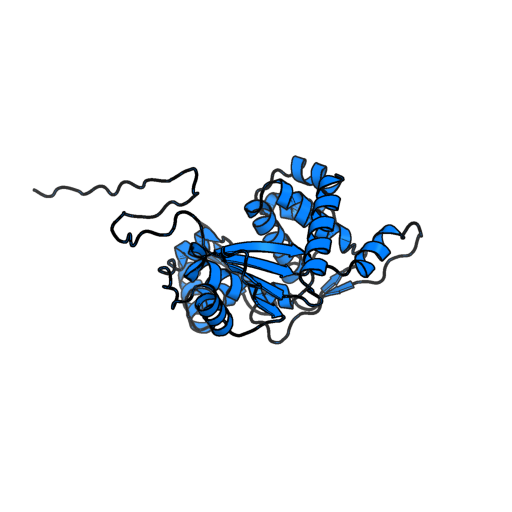1 118 ? -3.050 -12.809 -9.487 1.00 92.75 118 LYS A C 1
ATOM 932 O O . LYS A 1 118 ? -3.997 -12.235 -10.014 1.00 92.75 118 LYS A O 1
ATOM 937 N N . ALA A 1 119 ? -2.555 -12.431 -8.305 1.00 93.31 119 ALA A N 1
ATOM 938 C CA . ALA A 1 119 ? -3.058 -11.253 -7.595 1.00 93.31 119 ALA A CA 1
ATOM 939 C C . ALA A 1 119 ? -2.772 -9.963 -8.387 1.00 93.31 119 ALA A C 1
ATOM 941 O O . ALA A 1 119 ? -3.648 -9.109 -8.516 1.00 93.31 119 ALA A O 1
ATOM 942 N N . SER A 1 120 ? -1.576 -9.846 -8.972 1.00 93.94 120 SER A N 1
ATOM 943 C CA . SER A 1 120 ? -1.213 -8.715 -9.834 1.00 93.94 120 SER A CA 1
ATOM 944 C C . SER A 1 120 ? -2.038 -8.667 -11.124 1.00 93.94 120 SER A C 1
ATOM 946 O O . SER A 1 120 ? -2.534 -7.601 -11.486 1.00 93.94 120 SER A O 1
ATOM 948 N N . LEU A 1 121 ? -2.257 -9.816 -11.774 1.00 95.06 121 LEU A N 1
ATOM 949 C CA . LEU A 1 121 ? -3.146 -9.922 -12.935 1.00 95.06 121 LEU A CA 1
ATOM 950 C C . LEU A 1 121 ? -4.570 -9.480 -12.604 1.00 95.06 121 LEU A C 1
ATOM 952 O O . LEU A 1 121 ? -5.163 -8.737 -13.378 1.00 95.06 121 LEU A O 1
ATOM 956 N N . ALA A 1 122 ? -5.106 -9.879 -11.449 1.00 97.56 122 ALA A N 1
ATOM 957 C CA . ALA A 1 122 ? -6.447 -9.486 -11.033 1.00 97.56 122 ALA A CA 1
ATOM 958 C C . ALA A 1 122 ? -6.592 -7.970 -10.871 1.00 97.56 122 ALA A C 1
ATOM 960 O O . ALA A 1 122 ? -7.584 -7.392 -11.305 1.00 97.56 122 ALA A O 1
ATOM 961 N N . ILE A 1 123 ? -5.588 -7.296 -10.309 1.00 97.44 123 ILE A N 1
ATOM 962 C CA . ILE A 1 123 ? -5.608 -5.831 -10.208 1.00 97.44 123 ILE A CA 1
ATOM 963 C C . ILE A 1 123 ? -5.643 -5.194 -11.600 1.00 97.44 123 ILE A C 1
ATOM 965 O O . ILE A 1 123 ? -6.418 -4.265 -11.821 1.00 97.44 123 ILE A O 1
ATOM 969 N N . LYS A 1 124 ? -4.853 -5.714 -12.547 1.00 97.31 124 LYS A N 1
ATOM 970 C CA . LYS A 1 124 ? -4.835 -5.201 -13.922 1.00 97.31 124 LYS A CA 1
ATOM 971 C C . LYS A 1 124 ? -6.130 -5.499 -14.670 1.00 97.31 124 LYS A C 1
ATOM 973 O O . LYS A 1 124 ? -6.631 -4.611 -15.343 1.00 97.31 124 LYS A O 1
ATOM 978 N N . ALA A 1 125 ? -6.722 -6.676 -14.481 1.00 98.31 125 ALA A N 1
ATOM 979 C CA . ALA A 1 125 ? -8.041 -7.009 -15.016 1.00 98.31 125 ALA A CA 1
ATOM 980 C C . ALA A 1 125 ? -9.124 -6.040 -14.510 1.00 98.31 125 ALA A C 1
ATOM 982 O O . ALA A 1 125 ? -9.910 -5.521 -15.293 1.00 98.31 125 ALA A O 1
ATOM 983 N N . ALA A 1 126 ? -9.122 -5.708 -13.216 1.00 98.56 126 ALA A N 1
ATOM 984 C CA . ALA A 1 126 ? -10.031 -4.702 -12.667 1.00 98.56 126 ALA A CA 1
ATOM 985 C C . ALA A 1 126 ? -9.786 -3.292 -13.236 1.00 98.56 126 ALA A C 1
ATOM 987 O O . ALA A 1 126 ? -10.727 -2.521 -13.425 1.00 98.56 126 ALA A O 1
ATOM 988 N N . GLU A 1 127 ? -8.529 -2.937 -13.502 1.00 97.56 127 GLU A N 1
ATOM 989 C CA . GLU A 1 127 ? -8.159 -1.641 -14.072 1.00 97.56 127 GLU A CA 1
ATOM 990 C C . GLU A 1 127 ? -8.572 -1.479 -15.544 1.00 97.56 127 GLU A C 1
ATOM 992 O O . GLU A 1 127 ? -8.771 -0.347 -15.987 1.00 97.56 127 GLU A O 1
ATOM 997 N N . LEU A 1 128 ? -8.794 -2.574 -16.282 1.00 97.69 128 LEU A N 1
ATOM 998 C CA . LEU A 1 128 ? -9.349 -2.524 -17.643 1.00 97.69 128 LEU A CA 1
ATOM 999 C C . LEU A 1 128 ? -10.780 -1.959 -17.675 1.00 97.69 128 LEU A C 1
ATOM 1001 O O . LEU A 1 128 ? -11.166 -1.346 -18.667 1.00 97.69 128 LEU A O 1
ATOM 1005 N N . GLN A 1 129 ? -11.526 -2.032 -16.564 1.00 98.06 129 GLN A N 1
ATOM 1006 C CA . GLN A 1 129 ? -12.810 -1.329 -16.383 1.00 98.06 129 GLN A CA 1
ATOM 1007 C C . GLN A 1 129 ? -12.641 0.151 -15.979 1.00 98.06 129 GLN A C 1
ATOM 1009 O O . GLN A 1 129 ? -13.598 0.840 -15.616 1.00 98.06 129 GLN A O 1
ATOM 1014 N N . GLY A 1 130 ? -11.409 0.654 -16.022 1.00 96.62 130 GLY A N 1
ATOM 1015 C CA . GLY A 1 130 ? -11.029 2.033 -15.769 1.00 96.62 130 GLY A CA 1
ATOM 1016 C C . GLY A 1 130 ? -10.207 2.209 -14.484 1.00 96.62 130 GLY A C 1
ATOM 1017 O O . GLY A 1 130 ? -10.385 1.470 -13.508 1.00 96.62 130 GLY A O 1
ATOM 1018 N N . PRO A 1 131 ? -9.370 3.266 -14.398 1.00 93.25 131 PRO A N 1
ATOM 1019 C CA . PRO A 1 131 ? -8.473 3.473 -13.260 1.00 93.25 131 PRO A CA 1
ATOM 1020 C C . PRO A 1 131 ? -9.201 3.511 -11.914 1.00 93.25 131 PRO A C 1
ATOM 1022 O O . PRO A 1 131 ? -8.769 2.884 -10.949 1.00 93.25 131 PRO A O 1
ATOM 1025 N N . LYS A 1 132 ? -10.348 4.201 -11.829 1.00 94.12 132 LYS A N 1
ATOM 1026 C CA . LYS A 1 132 ? -11.143 4.271 -10.588 1.00 94.12 132 LYS A CA 1
ATOM 1027 C C . LYS A 1 132 ? -11.617 2.884 -10.134 1.00 94.12 132 LYS A C 1
ATOM 1029 O O . LYS A 1 132 ? -11.676 2.643 -8.931 1.00 94.12 132 LYS A O 1
ATOM 1034 N N . ALA A 1 133 ? -11.949 1.997 -11.070 1.00 97.25 133 ALA A N 1
ATOM 1035 C CA . ALA A 1 133 ? -12.400 0.642 -10.780 1.00 97.25 133 ALA A CA 1
ATOM 1036 C C . ALA A 1 133 ? -11.243 -0.218 -10.243 1.00 97.25 133 ALA A C 1
ATOM 1038 O O . ALA A 1 133 ? -11.371 -0.805 -9.166 1.00 97.25 133 ALA A O 1
ATOM 1039 N N . GLY A 1 134 ? -10.073 -0.151 -10.891 1.00 97.19 134 GLY A N 1
ATOM 1040 C CA . GLY A 1 13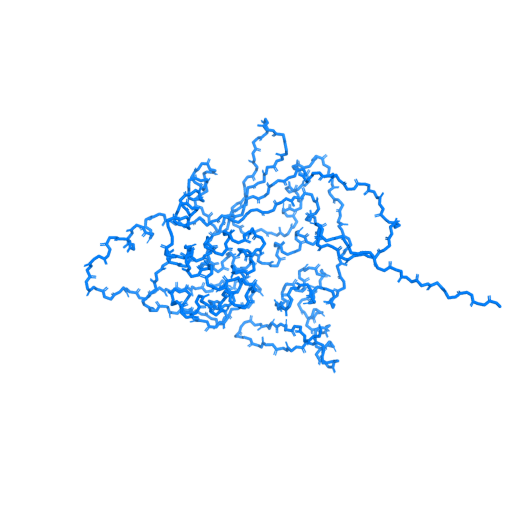4 ? -8.835 -0.773 -10.406 1.00 97.19 134 GLY A CA 1
ATOM 1041 C C . GLY A 1 134 ? -8.457 -0.336 -8.984 1.00 97.19 134 GLY A C 1
ATOM 1042 O O . GLY A 1 134 ? -8.132 -1.171 -8.143 1.00 97.19 134 GLY A O 1
ATOM 1043 N N . HIS A 1 135 ? -8.600 0.955 -8.656 1.00 95.12 135 HIS A N 1
ATOM 1044 C CA . HIS A 1 135 ? -8.347 1.460 -7.298 1.00 95.12 135 HIS A CA 1
ATOM 1045 C C . HIS A 1 135 ? -9.318 0.886 -6.252 1.00 95.12 135 HIS A C 1
ATOM 1047 O O . HIS A 1 135 ? -8.883 0.499 -5.164 1.00 95.12 135 HIS A O 1
ATOM 1053 N N . ARG A 1 136 ? -10.626 0.820 -6.557 1.00 96.94 136 ARG A N 1
ATOM 1054 C CA . ARG A 1 136 ? -11.618 0.215 -5.645 1.00 96.94 136 ARG A CA 1
ATOM 1055 C C . ARG A 1 136 ? -11.318 -1.266 -5.426 1.00 96.94 136 ARG A C 1
ATOM 1057 O O . ARG A 1 136 ? -11.331 -1.723 -4.284 1.00 96.94 136 ARG A O 1
ATOM 1064 N N . PHE A 1 137 ? -10.981 -1.987 -6.494 1.00 98.38 137 PHE A N 1
ATOM 1065 C CA . PHE A 1 137 ? -10.602 -3.394 -6.419 1.00 98.38 137 PHE A CA 1
ATOM 1066 C C . PHE A 1 137 ? -9.351 -3.612 -5.576 1.00 98.38 137 PHE A C 1
ATOM 1068 O O . PHE A 1 137 ? -9.380 -4.403 -4.642 1.00 98.38 137 PHE A O 1
ATOM 1075 N N . LEU A 1 138 ? -8.277 -2.862 -5.833 1.00 97.44 138 LEU A N 1
ATOM 1076 C CA . LEU A 1 138 ? -7.039 -2.935 -5.059 1.00 97.44 138 LEU A CA 1
ATOM 1077 C C . LEU A 1 138 ? -7.277 -2.669 -3.564 1.00 97.44 138 LEU A C 1
ATOM 1079 O O . LEU A 1 138 ? -6.635 -3.290 -2.715 1.00 97.44 138 LEU A O 1
ATOM 1083 N N . ARG A 1 139 ? -8.186 -1.748 -3.221 1.00 97.00 139 ARG A N 1
ATOM 1084 C CA . ARG A 1 139 ? -8.588 -1.520 -1.827 1.00 97.00 139 ARG A CA 1
ATOM 1085 C C . ARG A 1 139 ? -9.267 -2.759 -1.241 1.00 97.00 139 ARG A C 1
ATOM 1087 O O . ARG A 1 139 ? -8.832 -3.212 -0.187 1.00 97.00 139 ARG A O 1
ATOM 1094 N N . LYS A 1 140 ? -10.261 -3.340 -1.923 1.00 97.75 140 LYS A N 1
ATOM 1095 C CA . LYS A 1 140 ? -10.946 -4.562 -1.457 1.00 97.75 140 LYS A CA 1
ATOM 1096 C C . LYS A 1 140 ? -10.014 -5.761 -1.357 1.00 97.75 140 LYS A C 1
ATOM 1098 O O . LYS A 1 140 ? -10.054 -6.472 -0.362 1.00 97.75 140 LYS A O 1
ATOM 1103 N N . LEU A 1 141 ? -9.114 -5.925 -2.318 1.00 97.19 141 LEU A N 1
ATOM 1104 C CA . LEU A 1 141 ? -8.102 -6.973 -2.312 1.00 97.19 141 LEU A CA 1
ATOM 1105 C C . LEU A 1 141 ? -7.196 -6.872 -1.077 1.00 97.19 141 LEU A C 1
ATOM 1107 O O . LEU A 1 141 ? -6.969 -7.865 -0.389 1.00 97.19 141 LEU A O 1
ATOM 1111 N N . ARG A 1 142 ? -6.711 -5.664 -0.758 1.00 95.31 142 ARG A N 1
ATOM 1112 C CA . ARG A 1 142 ? -5.865 -5.428 0.422 1.00 95.31 142 ARG A CA 1
ATOM 1113 C C . ARG A 1 142 ? -6.638 -5.556 1.734 1.00 95.31 142 ARG A C 1
ATOM 1115 O O . ARG A 1 142 ? -6.100 -6.140 2.665 1.00 95.31 142 ARG A O 1
ATOM 1122 N N . GLU A 1 143 ? -7.889 -5.101 1.807 1.00 95.38 143 GLU A N 1
ATOM 1123 C CA . GLU A 1 143 ? -8.767 -5.365 2.961 1.00 95.38 143 GLU A CA 1
ATOM 1124 C C . GLU A 1 143 ? -8.915 -6.882 3.195 1.00 95.38 143 GLU A C 1
ATOM 1126 O O . GLU A 1 143 ? -8.692 -7.373 4.299 1.00 95.38 143 GLU A O 1
ATOM 1131 N N . THR A 1 144 ? -9.207 -7.651 2.147 1.00 95.81 144 THR A N 1
ATOM 1132 C CA . THR A 1 144 ? -9.346 -9.113 2.211 1.00 95.81 144 THR A CA 1
ATOM 1133 C C . THR A 1 144 ? -8.044 -9.819 2.609 1.00 95.81 144 THR A C 1
ATOM 1135 O O . THR A 1 144 ? -8.068 -10.759 3.407 1.00 95.81 144 THR A O 1
ATOM 1138 N N . LEU A 1 145 ? -6.893 -9.348 2.126 1.00 94.19 145 LEU A N 1
ATOM 1139 C CA . LEU A 1 145 ? -5.593 -9.862 2.550 1.00 94.19 145 LEU A CA 1
ATOM 1140 C C . LEU A 1 145 ? -5.300 -9.500 4.013 1.00 94.19 145 LEU A C 1
ATOM 1142 O O . LEU A 1 145 ? -5.202 -10.384 4.859 1.00 94.19 145 LEU A O 1
ATOM 1146 N N . PHE A 1 146 ? -5.163 -8.209 4.322 1.00 92.25 146 PHE A N 1
ATOM 1147 C CA . PHE A 1 146 ? -4.615 -7.736 5.595 1.00 92.25 146 PHE A CA 1
ATOM 1148 C C . PHE A 1 146 ? -5.580 -7.851 6.770 1.00 92.25 146 PHE A C 1
ATOM 1150 O O . PHE A 1 146 ? -5.127 -7.994 7.904 1.00 92.25 146 PHE A O 1
ATOM 1157 N N . LEU A 1 147 ? -6.890 -7.794 6.524 1.00 92.69 147 LEU A N 1
ATOM 1158 C CA . LEU A 1 147 ? -7.906 -7.818 7.579 1.00 92.69 147 LEU A CA 1
ATOM 1159 C C . LEU A 1 147 ? -8.567 -9.191 7.721 1.00 92.69 147 LEU A C 1
ATOM 1161 O O . LEU A 1 147 ? -8.889 -9.604 8.830 1.00 92.69 147 LEU A O 1
ATOM 1165 N N . GLN A 1 148 ? -8.753 -9.916 6.615 1.00 92.75 148 GLN A N 1
ATOM 1166 C CA . GLN A 1 148 ? -9.458 -11.207 6.615 1.00 92.75 148 GLN A CA 1
ATOM 1167 C C . GLN A 1 148 ? -8.521 -12.411 6.443 1.00 92.75 148 GLN A C 1
ATOM 1169 O O . GLN A 1 148 ? -8.981 -13.549 6.512 1.00 92.75 148 GLN A O 1
ATOM 1174 N N . LYS A 1 149 ? -7.216 -12.183 6.224 1.00 92.00 149 LYS A N 1
ATOM 1175 C CA . LYS A 1 149 ? -6.188 -13.223 6.027 1.00 92.00 149 LYS A CA 1
ATOM 1176 C C . LYS A 1 149 ? -6.503 -14.211 4.900 1.00 92.00 149 LYS A C 1
ATOM 1178 O O . LYS A 1 149 ? -6.042 -15.352 4.931 1.00 92.00 149 LYS A O 1
ATOM 1183 N N . GLN A 1 150 ? -7.286 -13.798 3.905 1.00 94.00 150 GLN A N 1
ATOM 1184 C CA . GLN A 1 150 ? -7.674 -14.691 2.818 1.00 94.00 150 GLN A CA 1
ATOM 1185 C C . GLN A 1 150 ? -6.611 -14.739 1.719 1.00 94.00 150 GLN A C 1
ATOM 1187 O O . GLN A 1 150 ? -5.894 -13.771 1.454 1.00 94.00 150 GLN A O 1
ATOM 1192 N N . ASN A 1 151 ? -6.536 -15.881 1.035 1.00 93.69 151 ASN A N 1
ATOM 1193 C CA . ASN A 1 151 ? -5.680 -16.040 -0.132 1.00 93.69 151 ASN A CA 1
ATOM 1194 C C . ASN A 1 151 ? -6.282 -15.290 -1.332 1.00 93.69 151 ASN A C 1
ATOM 1196 O O . ASN A 1 151 ? -7.132 -15.818 -2.047 1.00 93.69 151 ASN A O 1
ATOM 1200 N N . ILE A 1 152 ? -5.758 -14.093 -1.599 1.00 94.44 152 ILE A N 1
ATOM 1201 C CA . ILE A 1 152 ? -6.130 -13.220 -2.726 1.00 94.44 152 ILE A CA 1
ATOM 1202 C C . ILE A 1 152 ? -5.680 -13.725 -4.112 1.00 94.44 152 ILE A C 1
ATOM 1204 O O . ILE A 1 152 ? -5.516 -12.951 -5.048 1.00 94.44 152 ILE A O 1
ATOM 1208 N N . THR A 1 153 ? -5.432 -15.026 -4.250 1.00 94.00 153 THR A N 1
ATOM 1209 C CA . THR A 1 153 ? -5.175 -15.702 -5.533 1.00 94.00 153 THR A CA 1
ATOM 1210 C C . THR A 1 153 ? -6.197 -16.812 -5.799 1.00 94.0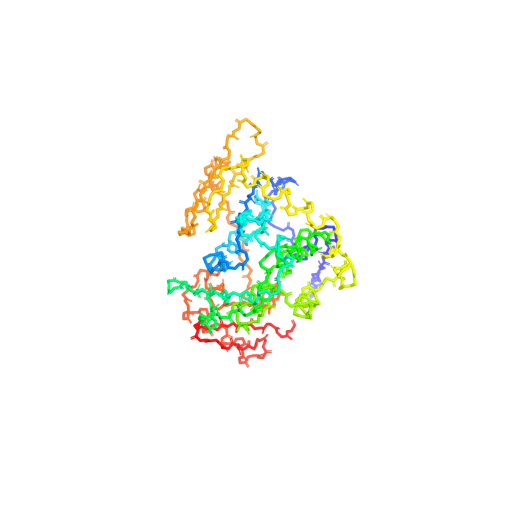0 153 THR A C 1
ATOM 1212 O O . THR A 1 153 ? -6.294 -17.321 -6.921 1.00 94.00 153 THR A O 1
ATOM 1215 N N . ASN A 1 154 ? -7.019 -17.145 -4.797 1.00 95.06 154 ASN A N 1
ATOM 1216 C CA . ASN A 1 154 ? -8.211 -17.957 -4.982 1.00 95.06 154 ASN A CA 1
ATOM 1217 C C . ASN A 1 154 ? -9.233 -17.180 -5.830 1.00 95.06 154 ASN A C 1
ATOM 1219 O O . ASN A 1 154 ? -9.471 -15.996 -5.611 1.00 95.06 154 ASN A O 1
ATOM 1223 N N . GLU A 1 155 ? -9.815 -17.844 -6.823 1.00 95.00 155 GLU A N 1
ATOM 1224 C CA . GLU A 1 155 ? -10.690 -17.181 -7.788 1.00 95.00 155 GLU A CA 1
ATOM 1225 C C . GLU A 1 155 ? -12.018 -16.714 -7.183 1.00 95.00 155 GLU A C 1
ATOM 1227 O O . GLU A 1 155 ? -12.475 -15.626 -7.519 1.00 95.00 155 GLU A O 1
ATOM 1232 N N . ASP A 1 156 ? -12.597 -17.468 -6.249 1.00 97.00 156 ASP A N 1
ATOM 1233 C CA . ASP A 1 156 ? -13.834 -17.082 -5.561 1.00 97.00 156 ASP A CA 1
ATOM 1234 C C . ASP A 1 156 ? -13.606 -15.855 -4.671 1.00 97.00 156 ASP A C 1
ATOM 1236 O O . ASP A 1 156 ? -14.438 -14.949 -4.627 1.00 97.00 156 ASP A O 1
ATOM 1240 N N . VAL A 1 157 ? -12.431 -15.771 -4.035 1.00 97.56 157 VAL A N 1
ATOM 1241 C CA . VAL A 1 157 ? -12.006 -14.583 -3.279 1.00 97.56 157 VAL A CA 1
ATOM 1242 C C . VAL A 1 157 ? -11.859 -13.376 -4.210 1.00 97.56 157 VAL A C 1
ATOM 1244 O O . VAL A 1 157 ? -12.377 -12.302 -3.911 1.00 97.56 157 VAL A O 1
ATOM 1247 N N . LEU A 1 158 ? -11.214 -13.546 -5.369 1.00 98.12 158 LEU A N 1
ATOM 1248 C CA . LEU A 1 158 ? -11.073 -12.481 -6.368 1.00 98.12 158 LEU A CA 1
ATOM 1249 C C . LEU A 1 158 ? -12.435 -12.002 -6.896 1.00 98.12 158 LEU A C 1
ATOM 1251 O O . LEU A 1 158 ? -12.656 -10.794 -6.988 1.00 98.12 158 LEU A O 1
ATOM 1255 N N . LYS A 1 159 ? -13.365 -12.923 -7.179 1.00 98.19 159 LYS A N 1
ATOM 1256 C CA . LYS A 1 159 ? -14.747 -12.610 -7.584 1.00 98.19 159 LYS A CA 1
ATOM 1257 C C . LYS A 1 159 ? -15.492 -11.842 -6.494 1.00 98.19 159 LYS A C 1
ATOM 1259 O O . LYS A 1 159 ? -16.146 -10.843 -6.788 1.00 98.19 159 LYS A O 1
ATOM 1264 N N . ALA A 1 160 ? -15.354 -12.251 -5.232 1.00 98.38 160 ALA A N 1
ATOM 1265 C CA . ALA A 1 160 ? -15.952 -11.547 -4.100 1.00 98.38 160 ALA A CA 1
ATOM 1266 C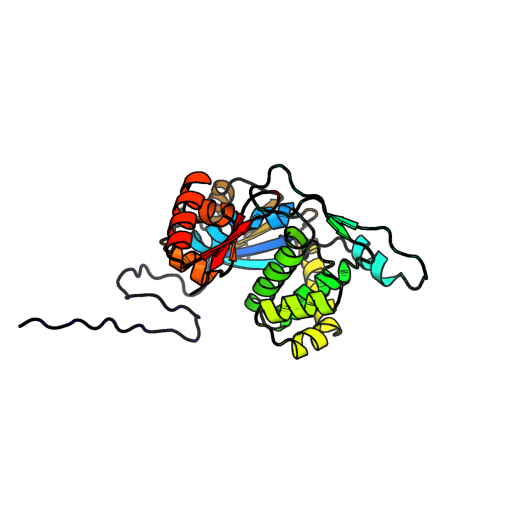 C . ALA A 1 160 ? -15.393 -10.122 -3.950 1.00 98.38 160 ALA A C 1
ATOM 1268 O O . ALA A 1 160 ? -16.165 -9.180 -3.760 1.00 98.38 160 ALA A O 1
ATOM 1269 N N . CYS A 1 161 ? -14.075 -9.936 -4.103 1.00 98.50 161 CYS A N 1
ATOM 1270 C CA . CYS A 1 161 ? -13.454 -8.609 -4.129 1.00 98.50 161 CYS A CA 1
ATOM 1271 C C . CYS A 1 161 ? -13.966 -7.763 -5.302 1.00 98.50 161 CYS A C 1
ATOM 1273 O O . CYS A 1 161 ? -14.222 -6.573 -5.117 1.00 98.50 161 CYS A O 1
ATOM 1275 N N . ALA A 1 162 ? -14.142 -8.361 -6.487 1.00 98.62 162 ALA A N 1
ATOM 1276 C CA . ALA A 1 162 ? -14.652 -7.667 -7.665 1.00 98.62 162 ALA A CA 1
ATOM 1277 C C . ALA A 1 162 ? -16.080 -7.154 -7.451 1.00 98.62 162 ALA A C 1
ATOM 1279 O O . ALA A 1 162 ? -16.352 -5.965 -7.633 1.00 98.62 162 ALA A O 1
ATOM 1280 N N . ASN A 1 163 ? -16.955 -8.024 -6.947 1.00 98.38 163 ASN A N 1
ATOM 1281 C CA . ASN A 1 163 ? -18.321 -7.670 -6.581 1.00 98.38 163 ASN A CA 1
ATOM 1282 C C . ASN A 1 163 ? -18.355 -6.563 -5.511 1.00 98.38 163 ASN A C 1
ATOM 1284 O O . ASN A 1 163 ? -19.034 -5.553 -5.673 1.00 98.38 163 ASN A O 1
ATOM 1288 N N . ALA A 1 164 ? -17.558 -6.695 -4.444 1.00 97.38 164 ALA A N 1
ATOM 1289 C CA . ALA A 1 164 ? -17.479 -5.696 -3.374 1.00 97.38 164 ALA A CA 1
ATOM 1290 C C . ALA A 1 164 ? -16.902 -4.342 -3.830 1.00 97.38 164 ALA A C 1
ATOM 1292 O O . ALA A 1 164 ? -17.136 -3.318 -3.185 1.00 97.38 164 ALA A O 1
ATOM 1293 N N . ALA A 1 165 ? -16.134 -4.324 -4.921 1.00 97.62 165 ALA A N 1
ATOM 1294 C CA . ALA A 1 165 ? -15.615 -3.113 -5.547 1.00 97.62 165 ALA A CA 1
ATOM 1295 C C . ALA A 1 165 ? -16.584 -2.501 -6.577 1.00 97.62 165 ALA A C 1
ATOM 1297 O O . ALA A 1 165 ? -16.274 -1.444 -7.136 1.00 97.62 165 ALA A O 1
ATOM 1298 N N . GLY A 1 166 ? -17.741 -3.123 -6.831 1.00 97.62 166 GLY A N 1
ATOM 1299 C CA . GLY A 1 166 ? -18.709 -2.670 -7.831 1.00 97.62 166 GLY A CA 1
ATOM 1300 C C . GLY A 1 166 ? -18.138 -2.710 -9.249 1.00 97.62 166 GLY A C 1
ATOM 1301 O O . GLY A 1 166 ? -18.210 -1.708 -9.961 1.00 97.62 166 GLY A O 1
ATOM 1302 N N . LEU A 1 167 ? -17.471 -3.811 -9.600 1.00 98.50 167 LEU A N 1
ATOM 1303 C CA . LEU A 1 167 ? -17.042 -4.135 -10.964 1.00 98.50 167 LEU A CA 1
ATOM 1304 C C . LEU A 1 167 ? -18.118 -4.959 -11.681 1.00 98.50 167 LEU A C 1
ATOM 1306 O O . LEU A 1 167 ? -18.920 -5.632 -11.033 1.00 98.50 167 LEU A O 1
ATOM 1310 N N . ASP A 1 168 ? -18.071 -4.975 -13.012 1.00 98.44 168 ASP A N 1
ATOM 1311 C CA . ASP A 1 168 ? -18.702 -6.034 -13.802 1.00 98.44 168 ASP A CA 1
ATOM 1312 C C . ASP A 1 168 ? -17.905 -7.328 -13.580 1.00 98.44 168 ASP A C 1
ATOM 1314 O O . ASP A 1 168 ? -16.756 -7.454 -14.011 1.00 98.44 168 ASP A O 1
ATOM 1318 N N . VAL A 1 169 ? -18.484 -8.261 -12.824 1.00 98.38 169 VAL A N 1
ATOM 1319 C CA . VAL A 1 169 ? -17.792 -9.482 -12.392 1.00 98.38 169 VAL A CA 1
ATOM 1320 C C . VAL A 1 169 ? -17.514 -10.413 -13.573 1.00 98.38 169 VAL A C 1
ATOM 1322 O O . VAL A 1 169 ? -16.445 -11.022 -13.609 1.00 98.38 169 VAL A O 1
ATOM 1325 N N . ASP A 1 170 ? -18.413 -10.491 -14.554 1.00 97.88 170 ASP A N 1
ATOM 1326 C CA . ASP A 1 170 ? -18.248 -11.373 -15.713 1.00 97.88 170 ASP A CA 1
ATOM 1327 C C . ASP A 1 170 ? -17.137 -10.854 -16.628 1.00 97.88 170 ASP A C 1
ATOM 1329 O O . ASP A 1 170 ? -16.237 -11.611 -17.009 1.00 97.88 170 ASP A O 1
ATOM 1333 N N . ALA A 1 171 ? -17.131 -9.544 -16.902 1.00 98.12 171 ALA A N 1
ATOM 1334 C CA . ALA A 1 171 ? -16.044 -8.901 -17.637 1.00 98.12 171 ALA A CA 1
ATOM 1335 C C . ALA A 1 171 ? -14.703 -9.044 -16.898 1.00 98.12 171 ALA A C 1
ATOM 1337 O O . ALA A 1 171 ? -13.693 -9.385 -17.509 1.00 98.12 171 ALA A O 1
ATOM 1338 N N . PHE A 1 172 ? -14.692 -8.867 -15.571 1.00 98.62 172 PHE A N 1
ATOM 1339 C CA . PHE A 1 172 ? -13.495 -9.051 -14.746 1.00 98.62 172 PHE A CA 1
ATOM 1340 C C . PHE A 1 172 ? -12.923 -10.473 -14.843 1.00 98.62 172 PHE A C 1
ATOM 1342 O O . PHE A 1 172 ? -11.709 -10.632 -14.970 1.00 98.62 172 PHE A O 1
ATOM 1349 N N . ILE A 1 173 ? -13.768 -11.511 -14.796 1.00 97.81 173 ILE A N 1
ATOM 1350 C CA . ILE A 1 173 ? -13.324 -12.908 -14.934 1.00 97.81 173 ILE A CA 1
ATOM 1351 C C . ILE A 1 173 ? -12.744 -13.144 -16.332 1.00 97.81 173 ILE A C 1
ATOM 1353 O O . ILE A 1 173 ? -11.684 -13.759 -16.456 1.00 97.81 173 ILE A O 1
ATOM 1357 N N . ALA A 1 174 ? -13.401 -12.642 -17.381 1.00 97.44 174 ALA A N 1
ATOM 1358 C CA . ALA A 1 174 ? -12.892 -12.753 -18.745 1.00 97.44 174 ALA A CA 1
ATOM 1359 C C . ALA A 1 174 ? -11.516 -12.076 -18.888 1.00 97.44 174 ALA A C 1
ATOM 1361 O O . ALA A 1 174 ? -10.576 -12.678 -19.411 1.00 97.44 174 ALA A O 1
ATOM 1362 N N . ASP A 1 175 ? -11.373 -10.865 -18.347 1.00 97.75 175 ASP A N 1
ATOM 1363 C CA . ASP A 1 175 ? -10.135 -10.090 -18.382 1.00 97.75 175 ASP A CA 1
ATOM 1364 C C . ASP A 1 175 ? -9.010 -10.721 -17.555 1.00 97.75 175 ASP A C 1
ATOM 1366 O O . ASP A 1 175 ? -7.855 -10.696 -17.990 1.00 97.75 175 ASP A O 1
ATOM 1370 N N . LEU A 1 176 ? -9.324 -11.341 -16.411 1.00 96.69 176 LEU A N 1
ATOM 1371 C CA . LEU A 1 176 ? -8.362 -12.053 -15.559 1.00 96.69 176 LEU A CA 1
ATOM 1372 C C . LEU A 1 176 ? -7.630 -13.171 -16.313 1.00 96.69 176 LEU A C 1
ATOM 1374 O O . LEU A 1 176 ? -6.461 -13.443 -16.034 1.00 96.69 176 LEU A O 1
ATOM 1378 N N . HIS A 1 177 ? -8.310 -13.806 -17.268 1.00 93.94 177 HIS A N 1
ATOM 1379 C CA . HIS A 1 177 ? -7.758 -14.863 -18.118 1.00 93.94 177 HIS A CA 1
ATOM 1380 C C . HIS A 1 177 ? -7.342 -14.366 -19.509 1.00 93.94 177 HIS A C 1
ATOM 1382 O O . HIS A 1 177 ? -6.923 -15.164 -20.352 1.00 93.94 177 HIS A O 1
ATOM 1388 N N . SER A 1 178 ? -7.438 -13.059 -19.761 1.00 92.62 178 SER A N 1
ATOM 1389 C CA . SER A 1 178 ? -7.100 -12.460 -21.047 1.00 92.62 178 SER A CA 1
ATOM 1390 C C . SER A 1 178 ? -5.604 -12.120 -21.157 1.00 92.62 178 SER A C 1
ATOM 1392 O O . SER A 1 178 ? -4.948 -11.793 -20.162 1.00 92.62 178 SER A O 1
ATOM 1394 N N . PRO A 1 179 ? -5.054 -12.067 -22.384 1.00 95.88 179 PRO A N 1
ATOM 1395 C CA . PRO A 1 179 ? -3.732 -11.489 -22.623 1.00 95.88 179 PRO A CA 1
ATOM 1396 C C . PRO A 1 179 ? -3.636 -9.996 -22.264 1.00 95.88 179 PRO A C 1
ATOM 1398 O O . PRO A 1 179 ? -2.537 -9.491 -22.039 1.00 95.88 179 PRO A O 1
ATOM 1401 N N . SER A 1 180 ? -4.763 -9.275 -22.208 1.00 96.69 180 SER A N 1
ATOM 1402 C CA . SER A 1 180 ? -4.801 -7.829 -21.953 1.00 96.69 180 SER A CA 1
ATOM 1403 C C . SER A 1 180 ? -4.317 -7.480 -20.548 1.00 96.69 180 SER A C 1
ATOM 1405 O O . SER A 1 180 ? -3.504 -6.569 -20.398 1.00 96.69 180 SER A O 1
ATOM 1407 N N . ALA A 1 181 ? -4.744 -8.233 -19.528 1.00 95.56 181 ALA A N 1
ATOM 1408 C CA . ALA A 1 181 ? -4.291 -8.026 -18.152 1.00 95.56 181 ALA A CA 1
ATOM 1409 C C . ALA A 1 181 ? -2.788 -8.314 -17.998 1.00 95.56 181 ALA A C 1
ATOM 1411 O O . ALA A 1 181 ? -2.073 -7.551 -17.347 1.00 95.56 181 ALA A O 1
ATOM 1412 N N . ALA A 1 182 ? -2.289 -9.369 -18.654 1.00 93.12 182 ALA A N 1
ATOM 1413 C CA . ALA A 1 182 ? -0.864 -9.700 -18.669 1.00 93.12 182 ALA A CA 1
ATOM 1414 C C . ALA A 1 182 ? -0.028 -8.615 -19.364 1.00 93.12 182 ALA A C 1
ATOM 1416 O O . ALA A 1 182 ? 1.005 -8.201 -18.840 1.00 93.12 182 ALA A O 1
ATOM 1417 N N . LYS A 1 183 ? -0.506 -8.092 -20.501 1.00 95.31 183 LYS A N 1
ATOM 1418 C CA . LYS A 1 183 ? 0.138 -6.978 -21.207 1.00 95.31 183 LYS A CA 1
ATOM 1419 C C . LYS A 1 183 ? 0.158 -5.705 -20.360 1.00 95.31 183 LYS A C 1
ATOM 1421 O O . LYS A 1 183 ? 1.197 -5.061 -20.275 1.00 95.31 183 LYS A O 1
ATOM 1426 N N . ALA A 1 184 ? -0.951 -5.360 -19.705 1.00 95.25 184 ALA A N 1
ATOM 1427 C CA . ALA A 1 184 ? -1.014 -4.207 -18.806 1.00 95.25 184 ALA A CA 1
ATOM 1428 C C . ALA A 1 184 ? -0.029 -4.346 -17.633 1.00 95.25 184 ALA A C 1
ATOM 1430 O O . ALA A 1 184 ? 0.673 -3.396 -17.298 1.00 95.25 184 ALA A O 1
ATOM 1431 N N . LEU A 1 185 ? 0.085 -5.547 -17.055 1.00 94.00 185 LEU A N 1
ATOM 1432 C CA . LEU A 1 185 ? 1.062 -5.830 -16.006 1.00 94.00 185 LEU A CA 1
ATOM 1433 C C . LEU A 1 185 ? 2.513 -5.723 -16.501 1.00 94.00 185 LEU A C 1
ATOM 1435 O O . LEU A 1 185 ? 3.386 -5.244 -15.783 1.00 94.00 185 LEU A O 1
ATOM 1439 N N . GLN A 1 186 ? 2.783 -6.160 -17.731 1.00 92.56 186 GLN A N 1
ATOM 1440 C CA . GLN A 1 186 ? 4.101 -6.022 -18.344 1.00 92.56 186 GLN A CA 1
ATOM 1441 C C . GLN A 1 186 ? 4.466 -4.550 -18.575 1.00 92.56 186 GLN A C 1
ATOM 1443 O O . GLN A 1 186 ? 5.610 -4.170 -18.335 1.00 92.56 186 GLN A O 1
ATOM 1448 N N . CYS A 1 187 ? 3.505 -3.719 -18.993 1.00 94.25 187 CYS A N 1
ATOM 1449 C CA . CYS A 1 187 ? 3.705 -2.276 -19.120 1.00 94.25 187 CYS A CA 1
ATOM 1450 C C . CYS A 1 187 ? 4.073 -1.638 -17.773 1.00 94.25 187 CYS A C 1
ATOM 1452 O O . CYS A 1 187 ? 5.037 -0.883 -17.718 1.00 94.25 187 CYS A O 1
ATOM 1454 N N . ASP A 1 188 ? 3.385 -1.995 -16.683 1.00 94.94 188 ASP A N 1
ATOM 1455 C CA . ASP A 1 188 ? 3.735 -1.526 -15.335 1.00 94.94 188 ASP A CA 1
ATOM 1456 C C . ASP A 1 188 ? 5.189 -1.840 -14.963 1.00 94.94 188 ASP A C 1
ATOM 1458 O O . ASP A 1 188 ? 5.901 -0.985 -14.435 1.00 94.94 188 ASP A O 1
ATOM 1462 N N . VAL A 1 189 ? 5.645 -3.063 -15.242 1.00 90.88 189 VAL A N 1
ATOM 1463 C CA . VAL A 1 189 ? 7.028 -3.479 -14.973 1.00 90.88 189 VAL A CA 1
ATOM 1464 C C . VAL A 1 189 ? 8.017 -2.718 -15.832 1.00 90.88 189 VAL A C 1
ATOM 1466 O O . VAL A 1 189 ? 9.064 -2.306 -15.338 1.00 90.88 189 VAL A O 1
ATOM 1469 N N . GLN A 1 190 ? 7.707 -2.542 -17.114 1.00 92.44 190 GLN A N 1
ATOM 1470 C CA . GLN A 1 190 ? 8.554 -1.775 -18.011 1.00 92.44 190 GLN A CA 1
ATOM 1471 C C . GLN A 1 190 ? 8.715 -0.345 -17.488 1.00 92.44 190 GLN A C 1
ATOM 1473 O O . GLN A 1 190 ? 9.845 0.094 -17.308 1.00 92.44 190 GLN A O 1
ATOM 1478 N N . THR A 1 191 ? 7.619 0.327 -17.134 1.00 93.25 191 THR A N 1
ATOM 1479 C CA . THR A 1 191 ? 7.663 1.674 -16.549 1.00 93.25 191 THR A CA 1
ATOM 1480 C C . THR A 1 191 ? 8.392 1.701 -15.201 1.00 93.25 191 THR A C 1
ATOM 1482 O O . THR A 1 191 ? 9.136 2.635 -14.926 1.00 93.25 191 THR A O 1
ATOM 1485 N N . THR A 1 192 ? 8.237 0.665 -14.368 1.00 92.56 192 THR A N 1
ATOM 1486 C CA . THR A 1 192 ? 8.991 0.513 -13.106 1.00 92.56 192 THR A CA 1
ATOM 1487 C C . THR A 1 192 ? 10.500 0.500 -13.360 1.00 92.56 192 THR A C 1
ATOM 1489 O O . THR A 1 192 ? 11.243 1.194 -12.668 1.00 92.56 192 THR A O 1
ATOM 1492 N N . ASN A 1 193 ? 10.948 -0.242 -14.379 1.00 91.00 193 ASN A N 1
ATOM 1493 C CA . ASN A 1 193 ? 12.357 -0.295 -14.772 1.00 91.00 193 ASN A CA 1
ATOM 1494 C C . ASN A 1 193 ? 12.828 1.021 -15.410 1.00 91.00 193 ASN A C 1
ATOM 1496 O O . ASN A 1 193 ? 13.914 1.482 -15.092 1.00 91.00 193 ASN A O 1
ATOM 1500 N N . GLU A 1 194 ? 12.022 1.636 -16.280 1.00 92.06 194 GLU A N 1
ATOM 1501 C CA . GLU A 1 194 ? 12.339 2.915 -16.940 1.00 92.06 194 GLU A CA 1
ATOM 1502 C C . GLU A 1 194 ? 12.484 4.077 -15.945 1.00 92.06 194 GLU A C 1
ATOM 1504 O O . GLU A 1 194 ? 13.247 5.003 -16.199 1.00 92.06 194 GLU A O 1
ATOM 1509 N N . MET A 1 195 ? 11.777 4.031 -14.811 1.00 91.50 195 MET A N 1
ATOM 1510 C CA . MET A 1 195 ? 11.865 5.034 -13.739 1.00 91.50 195 MET A CA 1
ATOM 1511 C C . MET A 1 195 ? 12.869 4.664 -12.627 1.00 91.50 195 MET A C 1
ATOM 1513 O O . MET A 1 195 ? 12.884 5.295 -11.562 1.00 91.50 195 MET A O 1
ATOM 1517 N N . ASP A 1 196 ? 13.700 3.637 -12.844 1.00 91.31 196 ASP A N 1
ATOM 1518 C CA . ASP A 1 196 ? 14.696 3.132 -11.891 1.00 91.31 196 ASP A CA 1
ATOM 1519 C C . ASP A 1 196 ? 14.108 2.853 -10.492 1.00 91.31 196 ASP A C 1
ATOM 1521 O O . ASP A 1 196 ? 14.684 3.222 -9.461 1.00 91.31 196 ASP A O 1
ATOM 1525 N N . VAL A 1 197 ? 12.912 2.259 -10.427 1.00 91.38 197 VAL A N 1
ATOM 1526 C CA . VAL A 1 197 ? 12.244 1.926 -9.161 1.00 91.38 197 VAL A CA 1
ATOM 1527 C C . VAL A 1 197 ? 12.602 0.501 -8.741 1.00 91.38 197 VAL A C 1
ATOM 1529 O O . VAL A 1 197 ? 12.141 -0.476 -9.324 1.00 91.38 197 VAL A O 1
ATOM 1532 N N . ASP A 1 198 ? 13.401 0.373 -7.684 1.00 88.62 198 ASP A N 1
ATOM 1533 C CA . ASP A 1 198 ? 13.910 -0.903 -7.159 1.00 88.62 198 ASP A CA 1
ATOM 1534 C C . ASP A 1 198 ? 13.262 -1.336 -5.828 1.00 88.62 198 ASP A C 1
ATOM 1536 O O . ASP A 1 198 ? 13.422 -2.476 -5.373 1.00 88.62 198 ASP A O 1
ATOM 1540 N N . THR A 1 199 ? 12.505 -0.431 -5.206 1.00 90.00 199 THR A N 1
ATOM 1541 C CA . THR A 1 199 ? 11.880 -0.593 -3.891 1.00 90.00 199 THR A CA 1
ATOM 1542 C C . THR A 1 199 ? 10.456 -0.037 -3.880 1.00 90.00 199 THR A C 1
ATOM 1544 O O . THR A 1 199 ? 10.102 0.858 -4.648 1.00 90.00 199 THR A O 1
ATOM 1547 N N . VAL A 1 200 ? 9.615 -0.577 -2.994 1.00 90.81 200 VAL A N 1
ATOM 1548 C CA . VAL A 1 200 ? 8.221 -0.148 -2.800 1.00 90.81 200 VAL A CA 1
ATOM 1549 C C . VAL A 1 200 ? 7.927 0.087 -1.311 1.00 90.81 200 VAL A C 1
ATOM 1551 O O . VAL A 1 200 ? 8.451 -0.663 -0.485 1.00 90.81 200 VAL A O 1
ATOM 1554 N N . PRO A 1 201 ? 7.062 1.054 -0.946 1.00 92.69 201 PRO A N 1
ATOM 1555 C CA . PRO A 1 201 ? 6.393 2.000 -1.840 1.00 92.69 201 PRO A CA 1
ATOM 1556 C C . PRO A 1 201 ? 7.364 3.051 -2.398 1.00 92.69 201 PRO A C 1
ATOM 1558 O O . PRO A 1 201 ? 8.245 3.516 -1.682 1.00 92.69 201 PRO A O 1
ATOM 1561 N N . THR A 1 202 ? 7.182 3.449 -3.657 1.00 94.50 202 THR A N 1
ATOM 1562 C CA . THR A 1 202 ? 7.914 4.569 -4.276 1.00 94.50 202 THR A CA 1
ATOM 1563 C C . THR A 1 202 ? 6.936 5.497 -4.982 1.00 94.50 202 THR A C 1
ATOM 1565 O O . THR A 1 202 ? 5.966 5.043 -5.589 1.00 94.50 202 THR A O 1
ATOM 1568 N N . PHE A 1 203 ? 7.188 6.798 -4.901 1.00 95.69 203 PHE A N 1
ATOM 1569 C CA . PHE A 1 203 ? 6.399 7.841 -5.542 1.00 95.69 203 PHE A CA 1
ATOM 1570 C C . PHE A 1 203 ? 7.304 8.608 -6.499 1.00 95.69 203 PHE A C 1
ATOM 1572 O O . PHE A 1 203 ? 8.390 9.028 -6.101 1.00 95.69 203 PHE A O 1
ATOM 1579 N N . VAL A 1 204 ? 6.866 8.794 -7.741 1.00 95.75 204 VAL A N 1
ATOM 1580 C CA . VAL A 1 204 ? 7.560 9.633 -8.724 1.00 95.75 204 VAL A CA 1
ATOM 1581 C C . VAL A 1 204 ? 6.618 10.747 -9.152 1.00 95.75 204 VAL A C 1
ATOM 1583 O O . VAL A 1 204 ? 5.513 10.479 -9.624 1.00 95.75 204 VAL A O 1
ATOM 1586 N N . PHE A 1 205 ? 7.043 11.985 -8.937 1.00 95.69 205 PHE A N 1
ATOM 1587 C CA . PHE A 1 205 ? 6.289 13.196 -9.228 1.00 95.69 205 PHE A CA 1
ATOM 1588 C C . PHE A 1 205 ? 6.775 13.776 -10.548 1.00 95.69 205 PHE A C 1
ATOM 1590 O O . PHE A 1 205 ? 7.963 14.044 -10.695 1.00 95.69 205 PHE A O 1
ATOM 1597 N N . PHE A 1 206 ? 5.857 14.006 -11.477 1.00 93.56 206 PHE A N 1
ATOM 1598 C CA . PHE A 1 206 ? 6.104 14.726 -12.721 1.00 93.56 206 PHE A CA 1
ATOM 1599 C C . PHE A 1 206 ? 5.231 15.970 -12.764 1.00 93.56 206 PHE A C 1
ATOM 1601 O O . PHE A 1 206 ? 4.077 15.934 -12.327 1.00 93.56 206 PHE A O 1
ATOM 1608 N N . ASN A 1 207 ? 5.773 17.053 -13.306 1.00 90.56 207 ASN A N 1
ATOM 1609 C CA . ASN A 1 207 ? 4.978 18.195 -13.723 1.00 90.56 207 ASN A CA 1
ATOM 1610 C C . ASN A 1 207 ? 4.650 18.085 -15.216 1.00 90.56 207 ASN A C 1
ATOM 1612 O O . ASN A 1 207 ? 5.125 17.203 -15.930 1.00 90.56 207 ASN A O 1
ATOM 1616 N N . ASP A 1 208 ? 3.788 18.978 -15.683 1.00 79.81 208 ASP A N 1
ATOM 1617 C CA . ASP A 1 208 ? 3.407 19.066 -17.090 1.00 79.81 208 ASP A CA 1
ATOM 1618 C C . ASP A 1 208 ? 4.548 19.573 -18.000 1.00 79.81 208 ASP A C 1
ATOM 1620 O O . ASP A 1 208 ? 4.388 19.569 -19.224 1.00 79.81 208 ASP A O 1
ATOM 1624 N N . ASN A 1 209 ? 5.686 20.002 -17.435 1.00 75.25 209 ASN A N 1
ATOM 1625 C CA . ASN A 1 209 ? 6.846 20.449 -18.195 1.00 75.25 209 ASN A CA 1
ATOM 1626 C C . ASN A 1 209 ? 7.729 19.249 -18.571 1.00 75.25 209 ASN A C 1
ATOM 1628 O O . ASN A 1 209 ? 8.475 18.722 -17.753 1.00 75.25 209 ASN A O 1
ATOM 1632 N N . SER A 1 210 ? 7.682 18.833 -19.838 1.00 66.88 210 SER A N 1
ATOM 1633 C CA . SER A 1 210 ? 8.429 17.665 -20.327 1.00 66.88 210 SER A CA 1
ATOM 1634 C C . SER A 1 210 ? 9.956 17.796 -20.258 1.00 66.88 210 SER A C 1
ATOM 1636 O O . SER A 1 210 ? 10.650 16.815 -20.512 1.00 66.88 210 SER A O 1
ATOM 1638 N N . GLU A 1 211 ? 10.488 18.989 -19.980 1.00 71.38 211 GLU A N 1
ATOM 1639 C CA . GLU A 1 211 ? 11.932 19.229 -19.873 1.00 71.38 211 GLU A CA 1
ATOM 1640 C C . GLU A 1 211 ? 12.488 18.976 -18.464 1.00 71.38 211 GLU A C 1
ATOM 1642 O O . GLU A 1 211 ? 13.696 18.792 -18.306 1.00 71.38 211 GLU A O 1
ATOM 1647 N N . GLU A 1 212 ? 11.632 18.942 -17.441 1.00 78.06 212 GLU A N 1
ATOM 1648 C CA . GLU A 1 212 ? 12.057 18.742 -16.058 1.00 78.06 212 GLU A CA 1
ATOM 1649 C C . GLU A 1 212 ? 12.018 17.260 -15.675 1.00 78.06 212 GLU A C 1
ATOM 1651 O O . GLU A 1 212 ? 11.065 16.528 -15.951 1.00 78.06 212 GLU A O 1
ATOM 1656 N N . ALA A 1 213 ? 13.086 16.798 -15.025 1.00 85.38 213 ALA A N 1
ATOM 1657 C CA . ALA A 1 213 ? 13.142 15.439 -14.510 1.00 85.38 213 ALA A CA 1
ATOM 1658 C C . ALA A 1 213 ? 12.149 15.268 -13.351 1.00 85.38 213 ALA A C 1
ATOM 1660 O O . ALA A 1 213 ? 12.043 16.127 -12.477 1.00 85.38 213 ALA A O 1
ATOM 1661 N N . GLY A 1 214 ? 11.457 14.128 -13.314 1.00 91.19 214 GLY A N 1
ATOM 1662 C CA . GLY A 1 214 ? 10.579 13.802 -12.196 1.00 91.19 214 GLY A CA 1
ATOM 1663 C C . GLY A 1 214 ? 11.351 13.581 -10.891 1.00 91.19 214 GLY A C 1
ATOM 1664 O O . GLY A 1 214 ? 12.479 13.082 -10.894 1.00 91.19 214 GLY A O 1
ATOM 1665 N N . ILE A 1 215 ? 10.730 13.907 -9.757 1.00 94.25 215 ILE A N 1
ATOM 1666 C CA . ILE A 1 215 ? 11.317 13.689 -8.428 1.00 94.25 215 ILE A CA 1
ATOM 1667 C C . ILE A 1 215 ? 10.833 12.349 -7.867 1.00 94.25 215 ILE A C 1
ATOM 1669 O O . ILE A 1 215 ? 9.631 12.115 -7.736 1.00 94.25 215 ILE A O 1
ATOM 1673 N N . LYS A 1 216 ? 11.774 11.467 -7.507 1.00 94.44 216 LYS A N 1
ATOM 1674 C CA . LYS A 1 216 ? 11.515 10.143 -6.919 1.00 94.44 216 LYS A CA 1
ATOM 1675 C C . LYS A 1 216 ? 11.741 10.149 -5.407 1.00 94.44 216 LYS A C 1
ATOM 1677 O O . LYS A 1 216 ? 12.789 10.585 -4.939 1.00 94.44 216 LYS A O 1
ATOM 1682 N N . ILE A 1 217 ? 10.803 9.577 -4.656 1.00 94.62 217 ILE A N 1
ATOM 1683 C CA . ILE A 1 217 ? 10.924 9.328 -3.215 1.00 94.62 217 ILE A CA 1
ATOM 1684 C C . ILE A 1 217 ? 10.505 7.892 -2.880 1.00 94.62 217 ILE A C 1
ATOM 1686 O O . ILE A 1 217 ? 9.401 7.458 -3.217 1.00 94.62 217 ILE A O 1
ATOM 1690 N N . SER A 1 218 ? 11.388 7.152 -2.209 1.00 91.75 218 SER A N 1
ATOM 1691 C CA . SER A 1 218 ? 11.216 5.724 -1.908 1.00 91.75 218 SER A CA 1
ATOM 1692 C C . SER A 1 218 ? 11.120 5.484 -0.406 1.00 91.75 218 SER A C 1
ATOM 1694 O O . SER A 1 218 ? 11.983 5.913 0.353 1.00 91.75 218 SER A O 1
ATOM 1696 N N . GLY A 1 219 ? 10.081 4.771 0.023 1.00 86.69 219 GLY A N 1
ATOM 1697 C CA . GLY A 1 219 ? 9.772 4.501 1.424 1.00 86.69 219 GLY A CA 1
ATOM 1698 C C . GLY A 1 219 ? 8.631 5.357 1.980 1.00 86.69 219 GLY A C 1
ATOM 1699 O O . GLY A 1 219 ? 7.879 6.012 1.254 1.00 86.69 219 GLY A O 1
ATOM 1700 N N . GLN A 1 220 ? 8.482 5.309 3.303 1.00 86.06 220 GLN A N 1
ATOM 1701 C CA . GLN A 1 220 ? 7.436 6.013 4.038 1.00 86.06 220 GLN A CA 1
ATOM 1702 C C . GLN A 1 220 ? 8.026 7.217 4.772 1.00 86.06 220 GLN A C 1
ATOM 1704 O O . GLN A 1 220 ? 8.882 7.062 5.642 1.00 86.06 220 GLN A O 1
ATOM 1709 N N . TYR A 1 221 ? 7.515 8.405 4.459 1.00 92.06 221 TYR A N 1
ATOM 1710 C CA . TYR A 1 221 ? 7.923 9.664 5.080 1.00 92.06 221 TYR A CA 1
ATOM 1711 C C . TYR A 1 221 ? 6.744 10.338 5.799 1.00 92.06 221 TYR A C 1
ATOM 1713 O O . TYR A 1 221 ? 5.587 9.965 5.584 1.00 92.06 221 TYR A O 1
ATOM 1721 N N . PRO A 1 222 ? 6.996 11.326 6.675 1.00 93.31 222 PRO A N 1
ATOM 1722 C CA . PRO A 1 222 ? 5.937 12.173 7.216 1.00 93.31 222 PRO A CA 1
ATOM 1723 C C . PRO A 1 222 ? 5.150 12.889 6.110 1.00 93.31 222 PRO A C 1
ATOM 1725 O O . PRO A 1 222 ? 5.705 13.227 5.065 1.00 93.31 222 PRO A O 1
ATOM 1728 N N . PHE A 1 223 ? 3.869 13.180 6.361 1.00 95.38 223 PHE A N 1
ATOM 1729 C CA . PHE A 1 223 ? 2.987 13.843 5.389 1.00 95.38 223 PHE A CA 1
ATOM 1730 C C . PHE A 1 223 ? 3.567 15.161 4.844 1.00 95.38 223 PHE A C 1
ATOM 1732 O O . PHE A 1 223 ? 3.451 15.434 3.652 1.00 95.38 223 PHE A O 1
ATOM 1739 N N . SER A 1 224 ? 4.248 15.937 5.693 1.00 96.38 224 SER A N 1
ATOM 1740 C CA . SER A 1 224 ? 4.874 17.212 5.324 1.00 96.38 224 SER A CA 1
ATOM 1741 C C . SER A 1 224 ? 5.900 17.092 4.197 1.00 96.38 224 SER A C 1
ATOM 1743 O O . SER A 1 224 ? 6.009 18.012 3.396 1.00 96.38 224 SER A O 1
ATOM 1745 N N . ILE A 1 225 ? 6.606 15.962 4.083 1.00 96.88 225 ILE A N 1
ATOM 1746 C CA . ILE A 1 225 ? 7.575 15.740 3.002 1.00 96.88 225 ILE A CA 1
ATOM 1747 C C . ILE A 1 225 ? 6.867 15.666 1.646 1.00 96.88 225 ILE A C 1
ATOM 1749 O O . ILE A 1 225 ? 7.341 16.242 0.675 1.00 96.88 225 ILE A O 1
ATOM 1753 N N . TYR A 1 226 ? 5.700 15.020 1.575 1.00 96.62 226 TYR A N 1
ATOM 1754 C CA . TYR A 1 226 ? 4.920 14.970 0.336 1.00 96.62 226 TYR A CA 1
ATOM 1755 C C . TYR A 1 226 ? 4.353 16.343 -0.037 1.00 96.62 226 TYR A C 1
ATOM 1757 O O . TYR A 1 226 ? 4.263 16.653 -1.218 1.00 96.62 226 TYR A O 1
ATOM 1765 N N . VAL A 1 227 ? 3.996 17.173 0.949 1.00 97.25 227 VAL A N 1
ATOM 1766 C CA . VAL A 1 227 ? 3.562 18.559 0.699 1.00 97.25 227 VAL A CA 1
ATOM 1767 C C . VAL A 1 227 ? 4.721 19.411 0.185 1.00 97.25 227 VAL A C 1
ATOM 1769 O O . VAL A 1 227 ? 4.527 20.137 -0.782 1.00 97.25 227 VAL A O 1
ATOM 1772 N N . GLN A 1 228 ? 5.920 19.268 0.758 1.00 96.75 228 GLN A N 1
ATOM 1773 C CA . GLN A 1 228 ? 7.116 19.953 0.260 1.00 96.75 228 GLN A CA 1
ATOM 1774 C C . GLN A 1 228 ? 7.417 19.561 -1.190 1.00 96.75 228 GLN A C 1
ATOM 1776 O O . GLN A 1 228 ? 7.642 20.427 -2.020 1.00 96.75 228 GLN A O 1
ATOM 1781 N N . LEU A 1 229 ? 7.334 18.270 -1.524 1.00 95.88 229 LEU A N 1
ATOM 1782 C CA . LEU A 1 229 ? 7.506 17.817 -2.906 1.00 95.88 229 LEU A CA 1
ATOM 1783 C C . LEU A 1 229 ? 6.458 18.415 -3.853 1.00 95.88 229 LEU A C 1
ATOM 1785 O O . LEU A 1 229 ? 6.779 18.727 -4.994 1.00 95.88 229 LEU A O 1
ATOM 1789 N N . LEU A 1 230 ? 5.209 18.588 -3.407 1.00 95.62 230 LEU A N 1
ATOM 1790 C CA . LEU A 1 230 ? 4.205 19.292 -4.207 1.00 95.62 230 LEU A CA 1
ATOM 1791 C C . LEU A 1 230 ? 4.575 20.766 -4.403 1.00 95.62 230 LEU A C 1
ATOM 1793 O O . LEU A 1 230 ? 4.438 21.257 -5.516 1.00 95.62 230 LEU A O 1
ATOM 1797 N N . GLU A 1 231 ? 5.040 21.453 -3.360 1.00 95.44 231 GLU A N 1
ATOM 1798 C CA . GLU A 1 231 ? 5.499 22.845 -3.442 1.00 95.44 231 GLU A CA 1
ATOM 1799 C C . GLU A 1 231 ? 6.673 22.999 -4.415 1.00 95.44 231 GLU A C 1
ATOM 1801 O O . GLU A 1 231 ? 6.609 23.841 -5.312 1.00 95.44 231 GLU A O 1
ATOM 1806 N N . ASP A 1 232 ? 7.681 22.132 -4.304 1.00 93.25 232 ASP A N 1
ATOM 1807 C CA . ASP A 1 232 ? 8.855 22.124 -5.178 1.00 93.25 232 ASP A CA 1
ATOM 1808 C C . ASP A 1 232 ? 8.451 21.900 -6.646 1.00 93.25 232 ASP A C 1
ATOM 1810 O O . ASP A 1 232 ? 8.914 22.610 -7.535 1.00 93.25 232 ASP A O 1
ATOM 1814 N N . MET A 1 233 ? 7.538 20.954 -6.905 1.00 93.12 233 MET A N 1
ATOM 1815 C CA . MET A 1 233 ? 7.075 20.619 -8.260 1.00 93.12 233 MET A CA 1
ATOM 1816 C C . MET A 1 233 ? 6.107 21.649 -8.859 1.00 93.12 233 MET A C 1
ATOM 1818 O O . MET A 1 233 ? 5.986 21.736 -10.082 1.00 93.12 233 MET A O 1
ATOM 1822 N N . LEU A 1 234 ? 5.373 22.390 -8.024 1.00 92.81 234 LEU A N 1
ATOM 1823 C CA . LEU A 1 234 ? 4.441 23.441 -8.453 1.00 92.81 234 LEU A CA 1
ATOM 1824 C C . LEU A 1 234 ? 5.121 24.808 -8.594 1.00 92.81 234 LEU A C 1
ATOM 1826 O O . LEU A 1 234 ? 4.621 25.656 -9.332 1.00 92.81 234 LEU A O 1
ATOM 1830 N N . GLY A 1 235 ? 6.224 25.040 -7.878 1.00 92.62 235 GLY A N 1
ATOM 1831 C CA . GLY A 1 235 ? 6.897 26.337 -7.791 1.00 92.62 235 GLY A CA 1
ATOM 1832 C C . GLY A 1 235 ? 6.177 27.357 -6.897 1.00 92.62 235 GLY A C 1
ATOM 1833 O O . GLY A 1 235 ? 6.505 28.543 -6.927 1.00 92.62 235 GLY A O 1
ATOM 1834 N N . PHE A 1 236 ? 5.182 26.925 -6.119 1.00 94.44 236 PHE A N 1
ATOM 1835 C CA . PHE A 1 236 ? 4.440 27.748 -5.163 1.00 94.44 236 PHE A CA 1
ATOM 1836 C C . PHE A 1 236 ? 3.855 26.884 -4.041 1.00 94.44 236 PHE A C 1
ATOM 1838 O O . PHE A 1 236 ? 3.610 25.694 -4.228 1.00 94.44 236 PHE A O 1
ATOM 1845 N N . VAL A 1 237 ? 3.564 27.500 -2.891 1.00 96.81 237 VAL A N 1
ATOM 1846 C CA . VAL A 1 237 ? 2.928 26.821 -1.751 1.00 96.81 237 VAL A CA 1
ATOM 1847 C C . VAL A 1 237 ? 1.495 26.406 -2.127 1.00 96.81 237 VAL A C 1
ATOM 1849 O O . VAL A 1 237 ? 0.649 27.286 -2.318 1.00 96.81 237 VAL A O 1
ATOM 1852 N N . PRO A 1 238 ? 1.173 25.102 -2.230 1.00 96.19 238 PRO A N 1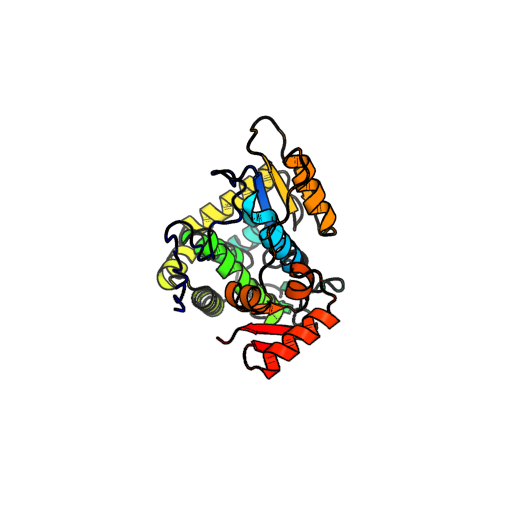
ATOM 1853 C CA . PRO A 1 238 ? -0.151 24.664 -2.655 1.00 96.19 238 PRO A CA 1
ATOM 1854 C C . PRO A 1 238 ? -1.216 24.969 -1.599 1.00 96.19 238 PRO A C 1
ATOM 1856 O O . PRO A 1 238 ? -1.017 24.750 -0.399 1.00 96.19 238 PRO A O 1
ATOM 1859 N N . VAL A 1 239 ? -2.392 25.407 -2.048 1.00 96.94 239 VAL A N 1
ATOM 1860 C CA . VAL A 1 239 ? -3.527 25.684 -1.161 1.00 96.94 239 VAL A CA 1
ATOM 1861 C C . VAL A 1 239 ? -4.273 24.385 -0.859 1.00 96.94 239 VAL A C 1
ATOM 1863 O O . VAL A 1 239 ? -4.603 23.610 -1.755 1.00 96.94 239 VAL A O 1
ATOM 1866 N N . LYS A 1 240 ? -4.549 24.132 0.423 1.00 96.00 240 LYS A N 1
ATOM 1867 C CA . LYS A 1 240 ? -5.354 22.981 0.847 1.00 96.00 240 LYS A CA 1
ATOM 1868 C C . LYS A 1 240 ? -6.817 23.181 0.463 1.00 96.00 240 LYS A C 1
ATOM 1870 O O . LYS A 1 240 ? -7.411 24.205 0.791 1.00 96.00 240 LYS A O 1
ATOM 1875 N N . ALA A 1 241 ? -7.427 22.165 -0.135 1.00 95.81 241 ALA A N 1
ATOM 1876 C CA . ALA A 1 241 ? -8.875 22.084 -0.249 1.00 95.81 241 ALA A CA 1
ATOM 1877 C C . ALA A 1 241 ? -9.517 21.950 1.140 1.00 95.81 241 ALA A C 1
ATOM 1879 O O . ALA A 1 241 ? -8.933 21.385 2.068 1.00 95.81 241 ALA A O 1
ATOM 1880 N N . THR A 1 242 ? -10.749 22.441 1.276 1.00 91.62 242 THR A N 1
ATOM 1881 C CA . THR A 1 242 ? -11.521 22.278 2.509 1.00 91.62 242 THR A CA 1
ATOM 1882 C C . THR A 1 242 ? -11.765 20.787 2.777 1.00 91.62 242 THR A C 1
ATOM 1884 O O . THR A 1 242 ? -12.325 20.104 1.913 1.00 91.62 242 THR A O 1
ATOM 1887 N N . PRO A 1 243 ? -11.370 20.253 3.949 1.00 87.69 243 PRO A N 1
ATOM 1888 C CA . PRO A 1 243 ? -11.580 18.847 4.253 1.00 87.69 243 PRO A CA 1
ATOM 1889 C C . PRO A 1 243 ? -13.082 18.541 4.376 1.00 87.69 243 PRO A C 1
ATOM 1891 O O . PRO A 1 243 ? -13.856 19.382 4.846 1.00 87.69 243 PRO A O 1
ATOM 1894 N N . PRO A 1 244 ? -13.523 17.334 3.983 1.00 92.38 244 PRO A N 1
ATOM 1895 C CA . PRO A 1 244 ? -14.905 16.919 4.158 1.00 92.38 244 PRO A CA 1
ATOM 1896 C C . PRO A 1 244 ? -15.256 16.796 5.645 1.00 92.38 244 PRO A C 1
ATOM 1898 O O . PRO A 1 244 ? -14.395 16.606 6.507 1.00 92.38 244 PRO A O 1
ATOM 1901 N N . THR A 1 245 ? -16.552 16.820 5.951 1.00 96.31 245 THR A N 1
ATOM 1902 C CA . THR A 1 245 ? -17.030 16.403 7.275 1.00 96.31 245 THR A CA 1
ATOM 1903 C C . THR A 1 245 ? -16.705 14.924 7.513 1.00 96.31 245 THR A C 1
ATOM 1905 O O . THR A 1 245 ? -16.530 14.159 6.564 1.00 96.31 245 THR A O 1
ATOM 1908 N N . LEU A 1 246 ? -16.667 14.485 8.777 1.00 97.25 246 LEU A N 1
ATOM 1909 C CA . LEU A 1 246 ? -16.451 13.068 9.103 1.00 97.25 246 LEU A CA 1
ATOM 1910 C C . LEU A 1 246 ? -17.480 12.154 8.413 1.00 97.25 246 LEU A C 1
ATOM 1912 O O . LEU A 1 246 ? -17.112 11.120 7.864 1.00 97.25 246 LEU A O 1
ATOM 1916 N N . GLU A 1 247 ? -18.754 12.553 8.406 1.00 97.25 247 GLU A N 1
ATOM 1917 C CA . GLU A 1 247 ? -19.813 11.811 7.712 1.00 97.25 247 GLU A CA 1
ATOM 1918 C C . GLU A 1 247 ? -19.591 11.801 6.197 1.00 97.25 247 GLU A C 1
ATOM 1920 O O . GLU A 1 247 ? -19.655 10.737 5.595 1.00 97.25 247 GLU A O 1
ATOM 1925 N N . GLY A 1 248 ? -19.238 12.939 5.586 1.00 96.25 248 GLY A N 1
ATOM 1926 C CA . GLY A 1 248 ? -18.935 13.003 4.152 1.00 96.25 248 GLY A CA 1
ATOM 1927 C C . GLY A 1 248 ? -17.726 12.145 3.765 1.00 96.25 248 GLY A C 1
ATOM 1928 O O . GLY A 1 248 ? -17.726 11.487 2.722 1.00 96.25 248 GLY A O 1
ATOM 1929 N N . LEU A 1 249 ? -16.711 12.084 4.631 1.00 96.25 249 LEU A N 1
ATOM 1930 C CA . LEU A 1 249 ? -15.549 11.218 4.454 1.00 96.25 249 LEU A CA 1
ATOM 1931 C C . LEU A 1 249 ? -15.950 9.734 4.484 1.00 96.25 249 LEU A C 1
ATOM 1933 O O . LEU A 1 249 ? -15.571 8.970 3.596 1.00 96.25 249 LEU A O 1
ATOM 1937 N N . LEU A 1 250 ? -16.746 9.329 5.475 1.00 96.88 250 LEU A N 1
ATOM 1938 C CA . LEU A 1 250 ? -17.227 7.954 5.618 1.00 96.88 250 LEU A CA 1
ATOM 1939 C C . LEU A 1 250 ? -18.190 7.550 4.498 1.00 96.88 250 LEU A C 1
ATOM 1941 O O . LEU A 1 250 ? -18.060 6.447 3.982 1.00 96.88 250 LEU A O 1
ATOM 1945 N N . GLN A 1 251 ? -19.080 8.445 4.065 1.00 95.38 251 GLN A N 1
ATOM 1946 C CA . GLN A 1 251 ? -19.947 8.246 2.898 1.00 95.38 251 GLN A CA 1
ATOM 1947 C C . GLN A 1 251 ? -19.130 8.003 1.627 1.00 95.38 251 GLN A C 1
ATOM 1949 O O . GLN A 1 251 ? -19.437 7.107 0.847 1.00 95.38 251 GLN A O 1
ATOM 1954 N N . THR A 1 252 ? -18.056 8.774 1.437 1.00 93.69 252 THR A N 1
ATOM 1955 C CA . THR A 1 252 ? -17.218 8.687 0.233 1.00 93.69 252 THR A CA 1
ATOM 1956 C C . THR A 1 252 ? -16.460 7.363 0.143 1.00 93.69 252 THR A C 1
ATOM 1958 O O . THR A 1 252 ? -16.343 6.789 -0.939 1.00 93.69 252 THR A O 1
ATOM 1961 N N . TYR A 1 253 ? -15.908 6.881 1.260 1.00 94.50 253 TYR A N 1
ATOM 1962 C CA . TYR A 1 253 ? -15.038 5.698 1.264 1.00 94.50 253 TYR A CA 1
ATOM 1963 C C . TYR A 1 253 ? -15.728 4.410 1.733 1.00 94.50 253 TYR A C 1
ATOM 1965 O O . TYR A 1 253 ? -15.228 3.319 1.458 1.00 94.50 253 TYR A O 1
ATOM 1973 N N . GLY A 1 254 ? -16.846 4.507 2.452 1.00 95.25 254 GLY A N 1
ATOM 1974 C CA . GLY A 1 254 ? -17.655 3.398 2.966 1.00 95.25 254 GLY A CA 1
ATOM 1975 C C . GLY A 1 254 ? -17.025 2.592 4.109 1.00 95.25 254 GLY A C 1
ATOM 1976 O O . GLY A 1 254 ? -17.741 2.112 4.984 1.00 95.25 254 GLY A O 1
ATOM 1977 N N . PHE A 1 255 ? -15.699 2.426 4.122 1.00 96.88 255 PHE A N 1
ATOM 1978 C CA . PHE A 1 255 ? -14.981 1.615 5.106 1.00 96.88 255 PHE A CA 1
ATOM 1979 C C . PHE A 1 255 ? -13.571 2.164 5.376 1.00 96.88 255 PHE A C 1
ATOM 1981 O O . PHE A 1 255 ? -12.682 2.074 4.521 1.00 96.88 255 PHE A O 1
ATOM 1988 N N . LEU A 1 256 ? -13.366 2.743 6.564 1.00 97.12 256 LEU A N 1
ATOM 1989 C CA . LEU A 1 256 ? -12.126 3.437 6.941 1.00 97.12 256 LEU A CA 1
ATOM 1990 C C . LEU A 1 256 ? -11.599 2.998 8.307 1.00 97.12 256 LEU A C 1
ATOM 1992 O O . LEU A 1 256 ? -12.374 2.768 9.230 1.00 97.12 256 LEU A O 1
ATOM 1996 N N . ALA A 1 257 ? -10.280 2.952 8.461 1.00 96.88 257 ALA A N 1
ATOM 1997 C CA . ALA A 1 257 ? -9.619 2.789 9.750 1.00 96.88 257 ALA A CA 1
ATOM 1998 C C . ALA A 1 257 ? -9.671 4.077 10.584 1.00 96.88 257 ALA A C 1
ATOM 2000 O O . ALA A 1 257 ? -9.654 5.181 10.033 1.00 96.88 257 ALA A O 1
ATOM 2001 N N . THR A 1 258 ? -9.595 3.953 11.916 1.00 96.69 258 THR A N 1
ATOM 2002 C CA . THR A 1 258 ? -9.386 5.112 12.808 1.00 96.69 258 THR A CA 1
ATOM 2003 C C . THR A 1 258 ? -8.177 5.948 12.368 1.00 96.69 258 THR A C 1
ATOM 2005 O O . THR A 1 258 ? -8.269 7.169 12.324 1.00 96.69 258 THR A O 1
ATOM 2008 N N . ALA A 1 259 ? -7.073 5.306 11.967 1.00 94.94 259 ALA A N 1
ATOM 2009 C CA . ALA A 1 259 ? -5.861 5.991 11.511 1.00 94.94 259 ALA A CA 1
ATOM 2010 C C . ALA A 1 259 ? -6.052 6.787 10.209 1.00 94.94 259 ALA A C 1
ATOM 2012 O O . ALA A 1 259 ? -5.425 7.828 10.023 1.00 94.94 259 ALA A O 1
ATOM 2013 N N . GLU A 1 260 ? -6.930 6.328 9.313 1.00 96.69 260 GLU A N 1
ATOM 2014 C CA . GLU A 1 260 ? -7.261 7.059 8.086 1.00 96.69 260 GLU A CA 1
ATOM 2015 C C . GLU A 1 260 ? -8.070 8.313 8.412 1.00 96.69 260 GLU A C 1
ATOM 2017 O O . GLU A 1 260 ? -7.773 9.387 7.895 1.00 96.69 260 GLU A O 1
ATOM 2022 N N . VAL A 1 261 ? -9.047 8.193 9.315 1.00 97.50 261 VAL A N 1
ATOM 2023 C CA . VAL A 1 261 ? -9.848 9.328 9.792 1.00 97.50 261 VAL A CA 1
ATOM 2024 C C . VAL A 1 261 ? -8.978 10.342 10.533 1.00 97.50 261 VAL A C 1
ATOM 2026 O O . VAL A 1 261 ? -9.061 11.533 10.242 1.00 97.50 261 VAL A O 1
ATOM 2029 N N . ALA A 1 262 ? -8.128 9.872 11.450 1.00 96.56 262 ALA A N 1
ATOM 2030 C CA . ALA A 1 262 ? -7.206 10.704 12.217 1.00 96.56 262 ALA A CA 1
ATOM 2031 C C . ALA A 1 262 ? -6.281 11.512 11.297 1.00 96.56 262 ALA A C 1
ATOM 2033 O O . ALA A 1 262 ? -6.201 12.731 11.416 1.00 96.56 262 ALA A O 1
ATOM 2034 N N . MET A 1 263 ? -5.663 10.850 10.313 1.00 95.44 263 MET A N 1
ATOM 2035 C CA . MET A 1 263 ? -4.782 11.499 9.341 1.00 95.44 263 MET A CA 1
ATOM 2036 C C . MET A 1 263 ? -5.524 12.535 8.486 1.00 95.44 263 MET A C 1
ATOM 2038 O O . MET A 1 263 ? -5.080 13.673 8.350 1.00 95.44 263 MET A O 1
ATOM 2042 N N . VAL A 1 264 ? -6.660 12.161 7.890 1.00 96.44 264 VAL A N 1
ATOM 2043 C CA . VAL A 1 264 ? -7.371 13.046 6.953 1.00 96.44 264 VAL A CA 1
ATOM 2044 C C . VAL A 1 264 ? -7.942 14.279 7.656 1.00 96.44 264 VAL A C 1
ATOM 2046 O O . VAL A 1 264 ? -7.938 15.351 7.061 1.00 96.44 264 VAL A O 1
ATOM 2049 N N . LEU A 1 265 ? -8.402 14.145 8.902 1.00 96.31 265 LEU A N 1
ATOM 2050 C CA . LEU A 1 265 ? -9.040 15.232 9.654 1.00 96.31 265 LEU A CA 1
ATOM 2051 C C . LEU A 1 265 ? -8.104 15.961 10.632 1.00 96.31 265 LEU A C 1
ATOM 2053 O O . LEU A 1 265 ? -8.596 16.774 11.410 1.00 96.31 265 LEU A O 1
ATOM 2057 N N . ASP A 1 266 ? -6.797 15.671 10.609 1.00 95.62 266 ASP A N 1
ATOM 2058 C CA . ASP A 1 266 ? -5.798 16.232 11.537 1.00 95.62 266 ASP A CA 1
ATOM 2059 C C . ASP A 1 266 ? -6.194 16.069 13.017 1.00 95.62 266 ASP A C 1
ATOM 2061 O O . ASP A 1 266 ? -6.113 17.000 13.816 1.00 95.62 266 ASP A O 1
ATOM 2065 N N . LEU A 1 267 ? -6.648 14.866 13.378 1.00 96.19 267 LEU A N 1
ATOM 2066 C CA . LEU A 1 267 ? -7.048 14.501 14.737 1.00 96.19 267 LEU A CA 1
ATOM 2067 C C . LEU A 1 267 ? -6.045 13.529 15.355 1.00 96.19 267 LEU A C 1
ATOM 2069 O O . LEU A 1 267 ? -5.411 12.740 14.649 1.00 96.19 267 LEU A O 1
ATOM 2073 N N . SER A 1 268 ? -5.975 13.499 16.685 1.00 95.62 268 SER A N 1
ATOM 2074 C CA . SER A 1 268 ? -5.353 12.368 17.374 1.00 95.62 268 SER A CA 1
ATOM 2075 C C . SER A 1 268 ? -6.161 11.079 17.142 1.00 95.62 268 SER A C 1
ATOM 2077 O O . SER A 1 268 ? -7.357 11.110 16.822 1.00 95.62 268 SER A O 1
ATOM 2079 N N . SER A 1 269 ? -5.529 9.918 17.333 1.00 93.25 269 SER A N 1
ATOM 2080 C CA . SER A 1 269 ? -6.227 8.626 17.266 1.00 93.25 269 SER A CA 1
ATOM 2081 C C . SER A 1 269 ? -7.394 8.563 18.260 1.00 93.25 269 SER A C 1
ATOM 2083 O O . SER A 1 269 ? -8.474 8.087 17.907 1.00 93.25 269 SER A O 1
ATOM 2085 N N . GLU A 1 270 ? -7.214 9.099 19.472 1.00 95.62 270 GLU A N 1
ATOM 2086 C CA . GLU A 1 270 ? -8.247 9.149 20.512 1.00 95.62 270 GLU A CA 1
ATOM 2087 C C . GLU A 1 270 ? -9.408 10.077 20.129 1.00 95.62 270 GLU A C 1
ATOM 2089 O O . GLU A 1 270 ? -10.578 9.750 20.351 1.00 95.62 270 GLU A O 1
ATOM 2094 N N . GLU A 1 271 ? -9.112 11.234 19.533 1.00 97.62 271 GLU A N 1
ATOM 2095 C CA . GLU A 1 271 ? -10.125 12.186 19.071 1.00 97.62 271 GLU A CA 1
ATOM 2096 C C . GLU A 1 271 ? -10.953 11.622 17.914 1.00 97.62 271 GLU A C 1
ATOM 2098 O O . GLU A 1 271 ? -12.187 11.729 17.923 1.00 97.62 271 GLU A O 1
ATOM 2103 N N . ALA A 1 272 ? -10.291 10.994 16.938 1.00 97.56 272 ALA A N 1
ATOM 2104 C CA . ALA A 1 272 ? -10.947 10.312 15.830 1.00 97.56 272 ALA A CA 1
ATOM 2105 C C . ALA A 1 272 ? -11.859 9.194 16.349 1.00 97.56 272 ALA A C 1
ATOM 2107 O O . ALA A 1 272 ? -13.040 9.143 15.995 1.00 97.56 272 ALA A O 1
ATOM 2108 N N . GLU A 1 273 ? -11.356 8.349 17.252 1.00 96.75 273 GLU A N 1
ATOM 2109 C CA . GLU A 1 273 ? -12.132 7.269 17.856 1.00 96.75 273 GLU A CA 1
ATOM 2110 C C . GLU A 1 273 ? -13.339 7.796 18.646 1.00 96.75 273 GLU A C 1
ATOM 2112 O O . GLU A 1 273 ? -14.443 7.267 18.510 1.00 96.75 273 GLU A O 1
ATOM 2117 N N . LYS A 1 274 ? -13.184 8.873 19.426 1.00 98.00 274 LYS A N 1
ATOM 2118 C CA . LYS A 1 274 ? -14.293 9.504 20.163 1.00 98.00 274 LYS A CA 1
ATOM 2119 C C . LYS A 1 274 ? -15.396 9.997 19.222 1.00 98.00 274 LYS A C 1
ATOM 2121 O O . LYS A 1 274 ? -16.582 9.776 19.489 1.00 98.00 274 LYS A O 1
ATOM 2126 N N . LYS A 1 275 ? -15.031 10.647 18.112 1.00 98.19 275 LYS A N 1
ATOM 2127 C CA . LYS A 1 275 ? -16.003 11.106 17.104 1.00 98.19 275 LYS A CA 1
ATOM 2128 C C . LYS A 1 275 ? -16.685 9.927 16.402 1.00 98.19 275 LYS A C 1
ATOM 2130 O O . LYS A 1 275 ? -17.901 9.947 16.237 1.00 98.19 275 LYS A O 1
ATOM 2135 N N . LEU A 1 276 ? -15.942 8.874 16.066 1.00 98.25 276 LEU A N 1
ATOM 2136 C CA . LEU A 1 276 ? -16.482 7.666 15.433 1.00 98.25 276 LEU A CA 1
ATOM 2137 C C . LEU A 1 276 ? -17.431 6.896 16.361 1.00 98.25 276 LEU A C 1
ATOM 2139 O O . LEU A 1 276 ? -18.522 6.520 15.942 1.00 98.25 276 LEU A O 1
ATOM 2143 N N . LYS A 1 277 ? -17.099 6.770 17.652 1.00 97.94 277 LYS A N 1
ATOM 2144 C CA . LYS A 1 277 ? -18.010 6.231 18.679 1.00 97.94 277 LYS A CA 1
ATOM 2145 C C . LYS A 1 277 ? -19.285 7.062 18.812 1.00 97.94 277 LYS A C 1
ATOM 2147 O O . LYS A 1 277 ? -20.355 6.501 19.016 1.00 97.94 277 LYS A O 1
ATOM 2152 N N . THR A 1 278 ? -19.200 8.383 18.653 1.00 97.81 278 THR A N 1
ATOM 2153 C CA . THR A 1 278 ? -20.389 9.252 18.650 1.00 97.81 278 THR A CA 1
ATOM 2154 C C . THR A 1 278 ? -21.306 8.930 17.465 1.00 97.81 278 THR A C 1
ATOM 2156 O O . THR A 1 278 ? -22.511 8.786 17.654 1.00 97.81 278 THR A O 1
ATOM 2159 N N . LEU A 1 279 ? -20.750 8.735 16.263 1.00 97.69 279 LEU A N 1
ATOM 2160 C CA . LEU A 1 279 ? -21.519 8.298 15.087 1.00 97.69 279 LEU A CA 1
ATOM 2161 C C . LEU A 1 279 ? -22.069 6.871 15.235 1.00 97.69 279 LEU A C 1
ATOM 2163 O O . LEU A 1 279 ? -23.161 6.581 14.749 1.00 97.69 279 LEU A O 1
ATOM 2167 N N . MET A 1 280 ? -21.344 5.990 15.929 1.00 97.56 280 MET A N 1
ATOM 2168 C CA . MET A 1 280 ? -21.791 4.630 16.235 1.00 97.56 280 MET A CA 1
ATOM 2169 C C . MET A 1 280 ? -23.026 4.643 17.146 1.00 97.56 280 MET A C 1
ATOM 2171 O O . MET A 1 280 ? -23.992 3.936 16.875 1.00 97.56 280 MET A O 1
ATOM 2175 N N . LEU A 1 281 ? -23.051 5.501 18.176 1.00 97.38 281 LEU A N 1
ATOM 2176 C CA . LEU A 1 281 ? -24.230 5.697 19.039 1.00 97.38 281 LEU A CA 1
ATOM 2177 C C . LEU A 1 281 ? -25.441 6.251 18.270 1.00 97.38 281 LEU A C 1
ATOM 2179 O O . LEU A 1 281 ? -26.582 5.986 18.637 1.00 97.38 281 LEU A O 1
ATOM 2183 N N . GLN A 1 282 ? -25.191 6.993 17.192 1.00 96.94 282 GLN A N 1
ATOM 2184 C CA . GLN A 1 282 ? -26.208 7.491 16.264 1.00 96.94 282 GLN A CA 1
ATOM 2185 C C . GLN A 1 282 ? -26.579 6.478 15.164 1.00 96.94 282 GLN A C 1
ATOM 2187 O O . GLN A 1 282 ? -27.329 6.831 14.258 1.00 96.94 282 GLN A O 1
ATOM 2192 N N . GLN A 1 283 ? -26.051 5.247 15.214 1.00 96.62 283 GLN A N 1
ATOM 2193 C CA . GLN A 1 283 ? -26.282 4.176 14.232 1.00 96.62 283 GLN A CA 1
ATOM 2194 C C . GLN A 1 283 ? -25.871 4.534 12.794 1.00 96.62 283 GLN A C 1
ATOM 2196 O O . GLN A 1 283 ? -26.376 3.960 11.833 1.00 96.62 283 GLN A O 1
ATOM 2201 N N . LYS A 1 284 ? -24.933 5.475 12.624 1.00 97.38 284 LYS A N 1
ATOM 2202 C CA . LYS A 1 284 ? -24.420 5.859 11.297 1.00 97.38 284 LYS A CA 1
ATOM 2203 C C . LYS A 1 284 ? -23.254 4.996 10.829 1.00 97.38 284 LYS A C 1
ATOM 2205 O O . LYS A 1 284 ? -23.000 4.891 9.630 1.00 97.38 284 LYS A O 1
ATOM 2210 N N . VAL A 1 285 ? -22.533 4.400 11.776 1.00 98.06 285 VAL A N 1
ATOM 2211 C CA . VAL A 1 285 ? -21.384 3.531 11.518 1.00 98.06 285 VAL A CA 1
ATOM 2212 C C . VAL A 1 285 ? -21.429 2.277 12.378 1.00 98.06 285 VAL A C 1
ATOM 2214 O O . VAL A 1 285 ? -21.938 2.295 13.496 1.00 98.06 285 VAL A O 1
ATOM 2217 N N . GLU A 1 286 ? -20.816 1.215 11.874 1.00 97.81 286 GLU A N 1
ATOM 2218 C CA . GLU A 1 286 ? -20.520 -0.021 12.594 1.00 97.81 286 GLU A CA 1
ATOM 2219 C C . GLU A 1 286 ? -19.010 -0.104 12.862 1.00 97.81 286 GLU A C 1
ATOM 2221 O O . GLU A 1 286 ? -18.201 0.073 11.946 1.00 97.81 286 GLU A O 1
ATOM 2226 N N . ALA A 1 287 ? -18.626 -0.368 14.113 1.00 97.25 287 ALA A N 1
ATOM 2227 C CA . ALA A 1 287 ? -17.239 -0.640 14.476 1.00 97.25 287 ALA A CA 1
ATOM 2228 C C . ALA A 1 287 ? -16.875 -2.091 14.136 1.00 97.25 287 ALA A C 1
ATOM 2230 O O . ALA A 1 287 ? -17.538 -3.023 14.583 1.00 97.25 287 ALA A O 1
ATOM 2231 N N . VAL A 1 288 ? -15.783 -2.278 13.401 1.00 95.25 288 VAL A N 1
ATOM 2232 C CA . VAL A 1 288 ? -15.237 -3.581 13.013 1.00 95.25 288 VAL A CA 1
ATOM 2233 C C . VAL A 1 288 ? -13.834 -3.709 13.618 1.00 95.25 288 VAL A C 1
ATOM 2235 O O . VAL A 1 288 ? -12.874 -3.167 13.057 1.00 95.25 288 VAL A O 1
ATOM 2238 N N . PRO A 1 289 ? -13.702 -4.337 14.802 1.00 92.12 289 PRO A N 1
ATOM 2239 C CA . PRO A 1 289 ? -12.425 -4.449 15.498 1.00 92.12 289 PRO A CA 1
ATOM 2240 C C . PRO A 1 289 ? -11.516 -5.506 14.855 1.00 92.12 289 PRO A C 1
ATOM 2242 O O . PRO A 1 289 ? -11.976 -6.571 14.446 1.00 92.12 289 PRO A O 1
ATOM 2245 N N . TYR A 1 290 ? -10.214 -5.225 14.828 1.00 87.50 290 TYR A N 1
ATOM 2246 C CA . TYR A 1 290 ? -9.149 -6.158 14.451 1.00 87.50 290 TYR A CA 1
ATOM 2247 C C . TYR A 1 290 ? -8.084 -6.216 15.553 1.00 87.50 290 TYR A C 1
ATOM 2249 O O . TYR A 1 290 ? -8.150 -5.469 16.527 1.00 87.50 290 TYR A O 1
ATOM 2257 N N . GLU A 1 291 ? -7.093 -7.103 15.401 1.00 79.38 291 GLU A N 1
ATOM 2258 C CA . GLU A 1 291 ? -6.012 -7.275 16.386 1.00 79.38 291 GLU A CA 1
ATOM 2259 C C . GLU A 1 291 ? -5.289 -5.952 16.688 1.00 79.38 291 GLU A C 1
ATOM 2261 O O . GLU A 1 291 ? -5.050 -5.628 17.850 1.00 79.38 291 GLU A O 1
ATOM 2266 N N . TYR A 1 292 ? -5.024 -5.151 15.652 1.00 80.88 292 TYR A N 1
ATOM 2267 C CA . TYR A 1 292 ? -4.334 -3.868 15.775 1.00 80.88 292 TYR A CA 1
ATOM 2268 C C . TYR A 1 292 ? -5.197 -2.698 15.296 1.00 80.88 292 TYR A C 1
ATOM 2270 O O . TYR A 1 292 ? -4.915 -2.077 14.280 1.00 80.88 292 TYR A O 1
ATOM 2278 N N . GLY A 1 293 ? -6.256 -2.374 16.037 1.00 87.50 293 GLY A N 1
ATOM 2279 C CA . GLY A 1 293 ? -7.093 -1.193 15.794 1.00 87.50 293 GLY A CA 1
ATOM 2280 C C . GLY A 1 293 ? -8.435 -1.503 15.131 1.00 87.50 293 GLY A C 1
ATOM 2281 O O . GLY A 1 293 ? -8.830 -2.657 14.977 1.00 87.50 293 GLY A O 1
ATOM 2282 N N . THR A 1 294 ? -9.162 -0.450 14.754 1.00 93.62 294 THR A N 1
ATOM 2283 C CA . THR A 1 294 ? -10.586 -0.546 14.396 1.00 93.62 294 THR A CA 1
ATOM 2284 C C . THR A 1 294 ? -10.863 0.093 13.043 1.00 93.62 294 THR A C 1
ATOM 2286 O O . THR A 1 294 ? -10.372 1.186 12.741 1.00 93.62 294 THR A O 1
ATOM 2289 N N . PHE A 1 295 ? -11.683 -0.585 12.245 1.00 96.19 295 PHE A N 1
ATOM 2290 C CA . PHE A 1 295 ? -12.321 -0.017 11.064 1.00 96.19 295 PHE A CA 1
ATOM 2291 C C . PHE A 1 295 ? -13.769 0.363 11.346 1.00 96.19 295 PHE A C 1
ATOM 2293 O O . PHE A 1 295 ? -14.405 -0.159 12.255 1.00 96.19 295 PHE A O 1
ATOM 2300 N N . TRP A 1 296 ? -14.296 1.258 10.525 1.00 97.81 296 TRP A N 1
ATOM 2301 C CA . TRP A 1 296 ? -15.622 1.830 10.670 1.00 97.81 296 TRP A CA 1
ATOM 2302 C C . TRP A 1 296 ? -16.332 1.747 9.333 1.00 97.81 296 TRP A C 1
ATOM 2304 O O . TRP A 1 296 ? -15.880 2.323 8.338 1.00 97.81 296 TRP A O 1
ATOM 2314 N N . LYS A 1 297 ? -17.425 0.989 9.309 1.00 97.44 297 LYS A N 1
ATOM 2315 C CA . LYS A 1 297 ? -18.272 0.809 8.135 1.00 97.44 297 LYS A CA 1
ATOM 2316 C C . LYS A 1 297 ? -19.418 1.797 8.191 1.00 97.44 297 LYS A C 1
ATOM 2318 O O . LYS A 1 297 ? -20.146 1.838 9.174 1.00 97.44 297 LYS A O 1
ATOM 2323 N N . TRP A 1 298 ? -19.570 2.584 7.142 1.00 97.44 298 TRP A N 1
ATOM 2324 C CA . TRP A 1 298 ? -20.689 3.498 6.984 1.00 97.44 298 TRP A CA 1
ATOM 2325 C C . TRP A 1 298 ? -21.977 2.727 6.650 1.00 97.44 298 TRP A C 1
ATOM 2327 O O . TRP A 1 298 ? -21.934 1.779 5.863 1.00 97.44 298 TRP A O 1
ATOM 2337 N N . LEU A 1 299 ? -23.102 3.102 7.269 1.00 95.69 299 LEU A N 1
ATOM 2338 C CA . LEU A 1 299 ? -24.358 2.340 7.197 1.00 95.69 299 LEU A CA 1
ATOM 2339 C C . LEU A 1 299 ? -25.483 3.004 6.381 1.00 95.69 299 LEU A C 1
ATOM 2341 O O . LEU A 1 299 ? -26.467 2.318 6.111 1.00 95.69 299 LEU A O 1
ATOM 2345 N N . MET A 1 300 ? -25.385 4.293 6.016 1.00 80.06 300 MET A N 1
ATOM 2346 C CA . MET A 1 300 ? -26.543 5.090 5.549 1.00 80.06 300 MET A CA 1
ATOM 2347 C C . MET A 1 300 ? -26.414 5.807 4.205 1.00 80.06 300 MET A C 1
ATOM 2349 O O . MET A 1 300 ? -25.298 6.167 3.794 1.00 80.06 300 MET A O 1
#

Sequence (300 aa):
MNAKHRVTSHCDHELGICGISPEANEALPAKKPLEIYTFIDPLCAQCWSMEPILKKLKVEYGHYFRIRVLLAGKLNVWNACEAGKAKYTRPPVWVKGVSSSNMPYAGDIKLSDFHPYKASLAIKAAELQGPKAGHRFLRKLRETLFLQKQNITNEDVLKACANAAGLDVDAFIADLHSPSAAKALQCDVQTTNEMDVDTVPTFVFFNDNSEEAGIKISGQYPFSIYVQLLEDMLGFVPVKATPPTLEGLLQTYGFLATAEVAMVLDLSSEEAEKKLKTLMLQQKVEAVPYEYGTFWKWLM

Foldseek 3Di:
DDDDDDFDFDDDPVVRDTDGDDPDPPPQDPDQFKEKEWEAQLLAQLQVLCLLLVLQCCQWPVSNYDYDYFYQDDVVLQVVLVVPPDPDFDAWDKRAHDPPGLDDFQGIATHGPARSNLLQLLLLLQCVQPRLRSVLLSVLLSCCCGFVSDRSNPVVSSLVSSVSSVHPSVSSVVSSPDVRSVVSNVVSNVVCVVLVPPAPRKMWMDGPDPVDHTDIDHGDDPSVVVQVSVCVRVVHRDGTDDGDDPLVVCVVNQKAFLSSQCSNVVHDSVRSVVVLVVVVVVVQWDWDDHPNGIMIGGDD

pLDDT: mean 85.41, std 18.19, range [34.16, 98.62]

Secondary structure (DSSP, 8-state):
-------PPPEETTTTEE---S-------SS-SEEEEEEE-TT-HHHHHTHHHHHHHHHHHTTTEEEEEEE---HHHHHHHHT--S--PPPPEEE---TT--S---S-EEESS--HHHHHHHHHHHHHT-HHHHHHHHHHHHHHHHTT---TTSHHHHHHHHHHTT--HHHHHHHHTSHHHHHHHHHHHHHHHHTT--SSSEEEEEES-TTSPPEEEES---HHHHHHHHHHHHTS-PPPPPPPPHHHHHHHHSEEEHHHHHHHTT--HHHHHHHHHHHHHTTSEEEEEETTEEEEEE--

Organism: Shouchella clausii (strain KSM-K16) (NCBI:txid66692)

InterPro domains:
  IPR036249 Thioredoxin-like superfamily [SSF52833] (32-234)
  IPR046404 ClpXP adapter protein SpxH [MF_02245] (20-300)

Radius of gyration: 20.59 Å; chains: 1; bounding box: 58×69×43 Å